Protein 5DJH (pdb70)

Secondary structure (DSSP, 8-state):
---------HHHHHHHHHHHHHHHHHHHHHHH-SSSHHHHHHHHHHHHHHHHHHHHHHH-TTSEEEETTS---SGGGG-SEEEEEEEEE-HHHHTSTT----EEEEEEEETTTEEEEEEEEETTTTTEEEETTT-----SSEEEEEESSS--THHHHHTTTS-EEEEEES-HHHHHHHHHHTS-SEEEE-S--BHHHHHHHHHHHHHTT-EEE-TTSPPP--S-SS-B---EEEE-GGGHHHHHHHHHHTT-

InterPro domains:
  IPR000760 Inositol monophosphatase-like [PF00459] (45-240)
  IPR020583 Inositol monophosphatase, metal-binding site [PS00629] (88-101)
  IPR050725 CysQ/Inositol Monophosphatase [PTHR43028] (48-239)

Nearest PDB structures (foldseek):
  5djh-assembly1_A  TM=1.004E+00  e=3.554E-57  Mycobacterium tuberculosis
  5d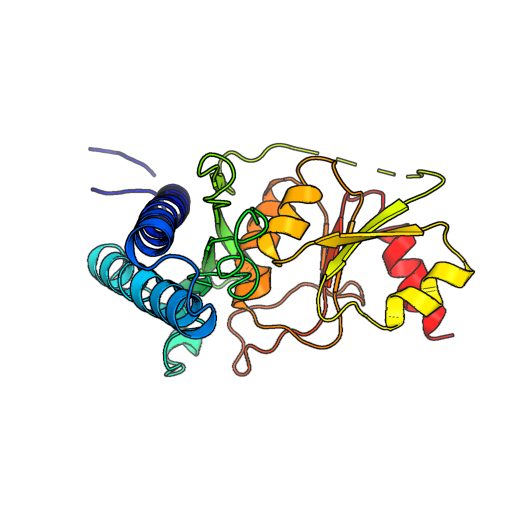jg-assembly1_A  TM=9.984E-01  e=3.992E-54  Mycobacterium tuberculosis
  5dji-assembly1_A  TM=9.949E-01  e=2.428E-54  Mycobacterium tuberculosis
  5djk-assembly1_A  TM=9.899E-01  e=1.011E-52  Mycobacterium tuberculosis
  5djf-assembly1_A  TM=9.802E-01  e=6.135E-52  Mycobacterium tuberculosis

Foldseek 3Di:
DCPDCVDDDPQRVQQVLFLVLLVVLVVLCVVVHQPPLVVSLVCSQVVLVVSNVVVCCVPVVPEAEAEPNDDDPLPNLVDQKYKYWDSKFQSVQSNDPPGQQIWIWTFIFGPVTARQWIWIFRSVVVRDIQILVPQAAPDQAFEEEAELPDGDPLVVLLVVPGHYDYDHTGALSSRLVCQSVVVGFKYWFFDKDFQNRCRRSVSSLVSRVWDKDFLLRHHDDDSDPGRIDGIMMTGGNVCVCVRSVSSVVSVD

Sequence (252 aa):
HHHHHDDLTDAELAADLAADAGKKLLLQVRAEIGFDQPWTLGEAGDRQANSSLLLRRLQAERPGDAVLSEEAHDDLARLKSDRVWIIDPLDGTREFSSTPGRDDDWAVHIALWRRSPEITDAAVALPARGNVVYRTDTVTSVPGTLRIAVSATRPPAVLHRIRQTLAIQPVSIGSSAGAKAMAVIIDGYVDAYLHAGGQWEWDSAAPAGVMLAAGMHASRLDGSPLRYNQLDPYLLPDLLMCRAEVVAPILLGAIADAWR

GO terms:
  GO:0000287 magnesium ion binding (F, IDA)
  GO:0050897 cobalt ion binding (F, IDA)
  GO:0030145 manganese ion binding (F, IDA)
  GO:0008441 3'(2'),5'-bisphosphate nucleotidase activity (F, IDA)
  GO:0042132 fructose 1,6-bisphosphate 1-phosphatase activity (F, IDA)
  GO:0008934 inositol monophosphate 1-phosphatase activity (F, IDA)
  GO:0050427 3'-phosphoadenosine 5'-phosphosulfate metabolic process (P, IDA)
  GO:0005886 plasma membrane (C, HDA)
  GO:0005515 protein binding (F, IPI)
  GO:0005886 plasma membrane (C, TAS)

Solvent-accessible surface area: 11795 Å² total; per-residue (Å²): 221,181,94,81,226,146,88,36,39,22,8,51,2,0,6,63,0,0,28,48,0,0,113,35,0,55,113,5,27,90,154,63,20,70,142,113,74,184,48,0,2,85,5,0,18,136,53,0,14,63,16,0,56,150,23,2,121,75,53,47,88,75,22,19,49,3,4,74,61,38,192,54,126,67,54,3,62,177,24,86,54,0,0,0,0,1,0,2,13,14,40,127,6,0,8,49,88,68,76,68,19,0,0,0,0,0,0,0,9,100,121,95,45,98,22,59,25,0,0,0,0,4,3,29,144,78,18,58,33,36,60,23,75,85,27,108,129,155,42,75,74,5,86,0,0,3,16,34,68,190,78,5,78,20,9,129,109,2,105,156,113,40,60,7,109,55,20,78,24,4,11,6,0,11,6,0,0,9,1,30,80,58,129,4,22,0,2,0,14,20,77,16,23,104,1,18,15,1,0,0,0,2,3,0,0,89,48,2,55,36,40,12,4,59,14,96,36,46,95,20,100,8,10,74,118,90,16,101,12,32,23,2,0,0,0,58,58,95,0,5,89,50,0,37,29,12,1,50,78,32,152,238

Structure (mmCIF, N/CA/C/O backbone):
data_5DJH
#
_entry.id   5DJH
#
_cell.length_a   40.636
_cell.length_b   58.140
_cell.length_c   101.198
_cell.angle_alpha   90.00
_cell.angle_beta   90.00
_cell.angle_gamma   90.00
#
_symmetry.space_group_name_H-M   'P 21 21 21'
#
loop_
_entity.id
_entity.type
_entity.pdbx_description
1 polymer "3'-phosphoadenosine 5'-phosphate phosphatase"
2 non-polymer 'MAGNESIUM ION'
3 non-polymer 'ADENOSINE MONOPHOSPHATE'
4 non-polymer 'PHOSPHATE ION'
5 water water
#
loop_
_atom_site.group_PDB
_atom_site.id
_atom_site.type_symbol
_atom_site.label_atom_id
_atom_site.label_alt_id
_atom_site.label_comp_id
_atom_site.label_asym_id
_atom_site.label_entity_id
_atom_site.label_seq_id
_atom_site.pdbx_PDB_ins_code
_atom_site.Cartn_x
_atom_site.Cartn_y
_atom_site.Cartn_z
_atom_site.occupancy
_atom_site.B_iso_or_equiv
_atom_site.auth_seq_id
_atom_site.auth_comp_id
_atom_site.auth_asym_id
_atom_site.auth_atom_id
_atom_site.pdbx_PDB_model_num
ATOM 1 N N . HIS A 1 6 ? -21.961 29.834 24.441 1.00 81.09 -16 HIS A N 1
ATOM 2 C CA . HIS A 1 6 ? -21.860 28.437 24.034 1.00 56.84 -16 HIS A CA 1
ATOM 3 C C . HIS A 1 6 ? -21.716 28.337 22.517 1.00 63.60 -16 HIS A C 1
ATOM 4 O O . HIS A 1 6 ? -21.973 29.306 21.800 1.00 40.37 -16 HIS A O 1
ATOM 11 N N . HIS A 1 7 ? -21.308 27.162 22.041 1.00 32.57 -15 HIS A N 1
ATOM 12 C CA . HIS A 1 7 ? -21.094 26.915 20.612 1.00 49.25 -15 HIS A CA 1
ATOM 13 C C . HIS A 1 7 ? -20.209 27.955 19.947 1.00 69.37 -15 HIS A C 1
ATOM 14 O O . HIS A 1 7 ? -20.558 28.496 18.895 1.00 37.13 -15 HIS A O 1
ATOM 21 N N . HIS A 1 8 ? -19.067 28.231 20.566 1.00 58.68 -14 HIS A N 1
ATOM 22 C CA . HIS A 1 8 ? -18.145 29.227 20.043 1.00 51.33 -14 HIS A CA 1
ATOM 23 C C . HIS A 1 8 ? -17.615 28.801 18.679 1.00 65.25 -14 HIS A C 1
ATOM 24 O O . HIS A 1 8 ? -17.446 29.631 17.786 1.00 61.23 -14 HIS A O 1
ATOM 31 N N . HIS A 1 9 ? -17.365 27.503 18.526 1.00 49.68 -13 HIS A N 1
ATOM 32 C CA . HIS A 1 9 ? -16.906 26.954 17.253 1.00 58.57 -13 HIS A CA 1
ATOM 33 C C . HIS A 1 9 ? -17.200 25.458 17.121 1.00 48.04 -13 HIS A C 1
ATOM 34 O O . HIS A 1 9 ? -17.702 24.827 18.052 1.00 41.23 -13 HIS A O 1
ATOM 41 N N . HIS A 1 10 ? -16.875 24.905 15.956 1.00 63.26 -12 HIS A N 1
ATOM 42 C CA . HIS A 1 10 ? -17.229 23.531 15.605 1.00 54.20 -12 HIS A CA 1
ATOM 43 C C . HIS A 1 10 ? -16.042 22.580 15.734 1.00 49.99 -12 HIS A C 1
ATOM 44 O O . HIS A 1 10 ? -15.148 22.568 14.887 1.00 55.63 -12 HIS A O 1
ATOM 51 N N . ASP A 1 32 ? -12.941 30.155 28.085 1.00 49.14 11 ASP A N 1
ATOM 52 C CA . ASP A 1 32 ? -12.483 31.008 26.994 1.00 69.09 11 ASP A CA 1
ATOM 53 C C . ASP A 1 32 ? -12.883 30.428 25.638 1.00 79.98 11 ASP A C 1
ATOM 54 O O . ASP A 1 32 ? -13.648 31.040 24.891 1.00 75.63 11 ASP A O 1
ATOM 59 N N . ASP A 1 33 ? -12.347 29.250 25.330 1.00 49.01 12 ASP A N 1
ATOM 60 C CA . ASP A 1 33 ? -12.718 28.490 24.136 1.00 35.46 12 ASP A CA 1
ATOM 61 C C . ASP A 1 33 ? -12.466 29.224 22.814 1.00 36.54 12 ASP A C 1
ATOM 62 O O . ASP A 1 33 ? -13.395 29.698 22.163 1.00 57.61 12 ASP A O 1
ATOM 67 N N . LEU A 1 34 ? -11.198 29.301 22.430 1.00 28.48 13 LEU A N 1
ATOM 68 C CA . LEU A 1 34 ? -10.792 29.844 21.135 1.00 25.52 13 LEU A CA 1
ATOM 69 C C . LEU A 1 34 ? -10.469 28.700 20.176 1.00 18.03 13 LEU A C 1
ATOM 70 O O . LEU A 1 34 ? -10.049 27.624 20.615 1.00 21.01 13 LEU A O 1
ATOM 75 N N . THR A 1 35 ? -10.639 28.926 18.875 1.00 18.31 14 THR A N 1
ATOM 76 C CA . THR A 1 35 ? -10.151 27.953 17.899 1.00 18.10 14 THR A CA 1
ATOM 77 C C . THR A 1 35 ? -8.637 27.969 17.963 1.00 16.35 14 THR A C 1
ATOM 78 O O . THR A 1 35 ? -8.033 28.897 18.515 1.00 14.61 14 THR A O 1
ATOM 82 N N . ASP A 1 36 ? -8.016 26.949 17.392 1.00 13.93 15 ASP A N 1
ATOM 83 C CA . ASP A 1 36 ? -6.555 26.916 17.333 1.00 14.00 15 ASP A CA 1
ATOM 84 C C . ASP A 1 36 ? -5.969 28.138 16.607 1.00 11.18 15 ASP A C 1
ATOM 85 O O . ASP A 1 36 ? -4.962 28.688 17.052 1.00 12.30 15 ASP A O 1
ATOM 90 N N . ALA A 1 37 ? -6.588 28.559 15.504 1.00 12.60 16 ALA A N 1
ATOM 91 C CA . ALA A 1 37 ? -6.128 29.752 14.790 1.00 12.71 16 ALA A CA 1
ATOM 92 C C . ALA A 1 37 ? -6.320 31.028 15.614 1.00 11.59 16 ALA A C 1
ATOM 93 O O . ALA A 1 37 ? -5.438 31.898 15.653 1.00 13.75 16 ALA A O 1
ATOM 95 N N . GLU A 1 38 ? -7.454 31.133 16.304 1.00 12.33 17 GLU A N 1
ATOM 96 C CA . GLU A 1 38 ? -7.697 32.291 17.166 1.00 13.13 17 GLU A CA 1
ATOM 97 C C . GLU A 1 38 ? -6.684 32.341 18.304 1.00 12.55 17 GLU A C 1
ATOM 98 O O . GLU A 1 38 ? -6.198 33.414 18.666 1.00 13.25 17 GLU A O 1
ATOM 104 N N . LEU A 1 39 ? -6.378 31.176 18.874 1.00 11.26 18 LEU A N 1
ATOM 105 C CA . LEU A 1 39 ? -5.390 31.095 19.935 1.00 11.45 18 LEU A CA 1
ATOM 106 C C . LEU A 1 39 ? -4.000 31.476 19.414 1.00 9.71 18 LEU A C 1
ATOM 107 O O . LEU A 1 39 ? -3.288 32.239 20.057 1.00 10.29 18 LEU A O 1
ATOM 112 N N . ALA A 1 40 ? -3.619 30.952 18.250 1.00 10.43 19 ALA A N 1
ATOM 113 C CA . ALA A 1 40 ? -2.326 31.311 17.667 1.00 10.26 19 ALA A CA 1
ATOM 114 C C . ALA A 1 40 ? -2.218 32.833 17.540 1.00 8.58 19 ALA A C 1
ATOM 115 O O . ALA A 1 40 ? -1.213 33.429 17.911 1.00 9.05 19 ALA A O 1
ATOM 117 N N . ALA A 1 41 ? -3.282 33.462 17.051 1.00 10.07 20 ALA A N 1
ATOM 118 C CA . ALA A 1 41 ? -3.274 34.901 16.852 1.00 11.01 20 ALA A CA 1
ATOM 119 C C . ALA A 1 41 ? -3.229 35.668 18.173 1.00 11.09 20 ALA A C 1
ATOM 120 O O . ALA A 1 41 ? -2.540 36.683 18.298 1.00 11.82 20 ALA A O 1
ATOM 122 N N . ASP A 1 42 ? -3.964 35.173 19.160 1.00 11.74 21 ASP A N 1
ATOM 123 C CA . ASP A 1 42 ? -3.990 35.842 20.450 1.00 12.41 21 ASP A CA 1
ATOM 124 C C . ASP A 1 42 ? -2.654 35.733 21.174 1.00 11.75 21 ASP A C 1
ATOM 125 O O . ASP A 1 42 ? -2.193 36.705 21.787 1.00 11.18 21 ASP A O 1
ATOM 130 N N . LEU A 1 43 ? -2.042 34.552 21.099 1.00 10.31 22 LEU A N 1
ATOM 131 C CA . LEU A 1 43 ? -0.718 34.334 21.662 1.00 9.78 22 LEU A CA 1
ATOM 132 C C . LEU A 1 43 ? 0.308 35.250 20.996 1.00 9.74 22 LEU A C 1
ATOM 133 O O . LEU A 1 43 ? 1.145 35.854 21.669 1.00 10.65 22 LEU A O 1
ATOM 138 N N . ALA A 1 44 ? 0.241 35.364 19.668 1.00 9.58 23 ALA A N 1
ATOM 139 C CA . ALA A 1 44 ? 1.227 36.177 18.965 1.00 8.98 23 ALA A CA 1
ATOM 140 C C . ALA A 1 44 ? 1.076 37.639 19.368 1.00 10.00 23 ALA A C 1
ATOM 141 O O . ALA A 1 44 ? 2.066 38.319 19.633 1.00 10.83 23 ALA A O 1
ATOM 143 N N . ALA A 1 45 ? -0.167 38.102 19.451 1.00 9.27 24 ALA A N 1
ATOM 144 C CA . ALA A 1 45 ? -0.426 39.488 19.825 1.00 10.43 24 ALA A CA 1
ATOM 145 C C . ALA A 1 45 ? -0.003 39.783 21.255 1.00 10.34 24 ALA A C 1
ATOM 146 O O . ALA A 1 45 ? 0.582 40.831 21.526 1.00 11.47 24 ALA A O 1
ATOM 148 N N . ASP A 1 46 ? -0.301 38.856 22.161 1.00 10.88 25 ASP A N 1
ATOM 149 C CA . ASP A 1 46 ? -0.013 39.029 23.584 1.00 12.49 25 ASP A CA 1
ATOM 150 C C . ASP A 1 46 ? 1.506 39.058 23.820 1.00 10.20 25 ASP A C 1
ATOM 151 O O . ASP A 1 46 ? 2.028 39.928 24.532 1.00 10.57 25 ASP A O 1
ATOM 156 N N . ALA A 1 47 ? 2.223 38.118 23.210 1.00 9.00 26 ALA A N 1
ATOM 157 C CA . ALA A 1 47 ? 3.677 38.153 23.265 1.00 9.64 26 ALA A CA 1
ATOM 158 C C . ALA A 1 47 ? 4.220 39.435 22.624 1.00 7.83 26 ALA A C 1
ATOM 159 O O . ALA A 1 47 ? 5.175 40.023 23.129 1.00 10.60 26 ALA A O 1
ATOM 161 N N . GLY A 1 48 ? 3.598 39.872 21.534 1.00 9.39 27 GLY A N 1
ATOM 162 C CA . GLY A 1 48 ? 3.974 41.130 20.906 1.00 9.91 27 GLY A CA 1
ATOM 163 C C . GLY A 1 48 ? 3.897 42.316 21.853 1.00 10.47 27 GLY A C 1
ATOM 164 O O . GLY A 1 48 ? 4.836 43.130 21.929 1.00 10.14 27 GLY A O 1
ATOM 165 N N . LYS A 1 49 ? 2.774 42.426 22.559 1.00 9.40 28 LYS A N 1
ATOM 166 C CA A LYS A 1 49 ? 2.583 43.495 23.536 0.45 9.50 28 LYS A CA 1
ATOM 167 C CA B LYS A 1 49 ? 2.609 43.515 23.512 0.55 8.62 28 LYS A CA 1
ATOM 168 C C . LYS A 1 49 ? 3.645 43.433 24.631 1.00 9.47 28 LYS A C 1
ATOM 169 O O . LYS A 1 49 ? 4.245 44.440 24.999 1.00 10.13 28 LYS A O 1
ATOM 180 N N . LEU A 1 50 ? 3.876 42.235 25.165 1.00 9.89 29 LEU A N 1
ATOM 181 C CA . LEU A 1 50 ? 4.883 42.078 26.205 1.00 10.26 29 LEU A CA 1
ATOM 182 C C . LEU A 1 50 ? 6.274 42.506 25.716 1.00 9.80 29 LEU A C 1
ATOM 183 O O . LEU A 1 50 ? 6.984 43.233 26.412 1.00 10.52 29 LEU A O 1
ATOM 188 N N . LEU A 1 51 ? 6.644 42.084 24.509 1.00 9.02 30 LEU A N 1
ATOM 189 C CA . LEU A 1 51 ? 7.924 42.485 23.937 1.00 9.44 30 LEU A CA 1
ATOM 190 C C . LEU A 1 51 ? 8.051 43.999 23.782 1.00 8.57 30 LEU A C 1
ATOM 191 O O . LEU A 1 51 ? 9.112 44.569 24.077 1.00 9.34 30 LEU A O 1
ATOM 196 N N . LEU A 1 52 ? 6.970 44.649 23.348 1.00 9.01 31 LEU A N 1
ATOM 197 C CA . LEU A 1 52 ? 6.953 46.109 23.283 1.00 9.56 31 LEU A CA 1
ATOM 198 C C . LEU A 1 52 ? 7.147 46.728 24.673 1.00 10.46 31 LEU A C 1
ATOM 199 O O . LEU A 1 52 ? 7.822 47.752 24.813 1.00 11.83 31 LEU A O 1
ATOM 204 N N . GLN A 1 53 ? 6.559 46.108 25.696 1.00 10.60 32 GLN A N 1
ATOM 205 C CA . GLN A 1 53 ? 6.730 46.592 27.064 1.00 10.86 32 GLN A CA 1
ATOM 206 C C . GLN A 1 53 ? 8.173 46.430 27.507 1.00 10.34 32 GLN A C 1
ATOM 207 O O . GLN A 1 53 ? 8.755 47.346 28.094 1.00 12.26 32 GLN A O 1
ATOM 213 N N . VAL A 1 54 ? 8.751 45.261 27.224 1.00 10.33 33 VAL A N 1
ATOM 214 C CA . VAL A 1 54 ? 10.149 44.991 27.577 1.00 12.36 33 VAL A CA 1
ATOM 215 C C . VAL A 1 54 ? 11.098 45.999 26.913 1.00 11.46 33 VAL A C 1
ATOM 216 O O . VAL A 1 54 ? 12.013 46.536 27.546 1.00 13.23 33 VAL A O 1
ATOM 220 N N . ARG A 1 55 ? 10.849 46.277 25.638 1.00 12.10 34 ARG A N 1
ATOM 221 C CA . ARG A 1 55 ? 11.654 47.244 24.906 1.00 11.90 34 ARG A CA 1
ATOM 222 C C . ARG A 1 55 ? 11.621 48.625 25.566 1.00 16.39 34 ARG A C 1
ATOM 223 O O . ARG A 1 55 ? 12.650 49.276 25.713 1.00 16.64 34 ARG A O 1
ATOM 231 N N . ALA A 1 56 ? 10.434 49.068 25.973 1.00 12.97 35 ALA A N 1
ATOM 232 C CA . ALA A 1 56 ? 10.285 50.375 26.601 1.00 16.18 35 ALA A CA 1
ATOM 233 C C . ALA A 1 56 ? 10.894 50.440 27.998 1.00 18.00 35 ALA A C 1
ATOM 234 O O . ALA A 1 56 ? 11.488 51.457 28.377 1.00 22.64 35 ALA A O 1
ATOM 236 N N . GLU A 1 57 ? 10.755 49.361 28.763 1.00 14.77 36 GLU A N 1
ATOM 237 C CA . GLU A 1 57 ? 11.259 49.331 30.132 1.00 15.54 36 GLU A CA 1
ATOM 238 C C . GLU A 1 57 ? 12.778 49.197 30.209 1.00 23.00 36 GLU A C 1
ATOM 239 O O . GLU A 1 57 ? 13.441 49.938 30.935 1.00 22.09 36 GLU A O 1
ATOM 245 N N . ILE A 1 58 ? 13.326 48.241 29.470 1.00 18.57 37 ILE A N 1
ATOM 246 C CA . ILE A 1 58 ? 14.755 47.950 29.549 1.00 17.86 37 ILE A CA 1
ATOM 247 C C . ILE A 1 58 ? 15.563 48.906 28.685 1.00 16.96 37 ILE A C 1
ATOM 248 O O . ILE A 1 58 ? 16.647 49.354 29.081 1.00 23.52 37 ILE A O 1
ATOM 253 N N . GLY A 1 59 ? 15.034 49.236 27.514 1.00 18.49 38 GLY A N 1
ATOM 254 C CA . GLY A 1 59 ? 15.684 50.204 26.657 1.00 18.27 38 GLY A CA 1
ATOM 255 C C . GLY A 1 59 ? 16.905 49.617 25.974 1.00 14.70 38 GLY A C 1
ATOM 256 O O . GLY A 1 59 ? 17.177 48.424 26.093 1.00 16.60 38 GLY A O 1
ATOM 257 N N . PHE A 1 60 ? 17.651 50.477 25.290 1.00 15.82 39 PHE A N 1
ATOM 258 C CA . PHE A 1 60 ? 18.650 50.033 24.323 1.00 15.66 39 PHE A CA 1
ATOM 259 C C . PHE A 1 60 ? 20.111 50.169 24.751 1.00 15.28 39 PHE A C 1
ATOM 260 O O . PHE A 1 60 ? 20.999 49.885 23.956 1.00 18.26 39 PHE A O 1
ATOM 268 N N . ASP A 1 61 ? 20.367 50.595 25.988 1.00 18.86 40 ASP A N 1
ATOM 269 C CA . ASP A 1 61 ? 21.749 50.790 26.438 1.00 19.25 40 ASP A CA 1
ATOM 270 C C . ASP A 1 61 ? 22.606 49.532 26.303 1.00 16.98 40 ASP A C 1
ATOM 271 O O . ASP A 1 61 ? 23.744 49.600 25.841 1.00 20.82 40 ASP A O 1
ATOM 276 N N . GLN A 1 62 ? 22.055 48.392 26.712 1.00 15.37 41 GLN A N 1
ATOM 277 C CA . GLN A 1 62 ? 22.745 47.109 26.597 1.00 16.86 41 GLN A CA 1
ATOM 278 C C . GLN A 1 62 ? 21.933 46.212 25.678 1.00 15.19 41 GLN A C 1
ATOM 279 O O . GLN A 1 62 ? 20.979 45.570 26.124 1.00 14.95 41 GLN A O 1
ATOM 285 N N . PRO A 1 63 ? 22.294 46.149 24.390 1.00 13.71 42 PRO A N 1
ATOM 286 C CA . PRO A 1 63 ? 21.482 45.329 23.475 1.00 15.12 42 PRO A CA 1
ATOM 287 C C . PRO A 1 63 ? 21.435 43.859 23.868 1.00 12.03 42 PRO A C 1
ATOM 288 O O . PRO A 1 63 ? 20.404 43.219 23.650 1.00 14.09 42 PRO A O 1
ATOM 292 N N . TRP A 1 64 ? 22.502 43.330 24.465 1.00 14.35 43 TRP A N 1
ATOM 293 C CA . TRP A 1 64 ? 22.487 41.925 24.847 1.00 15.01 43 TRP A CA 1
ATOM 294 C C . TRP A 1 64 ? 21.418 41.677 25.915 1.00 14.05 43 TRP A C 1
ATOM 295 O O . TRP A 1 64 ? 20.613 40.745 25.794 1.00 13.59 43 TRP A O 1
ATOM 306 N N . THR A 1 65 ? 21.410 42.523 26.939 1.00 13.06 44 THR A N 1
ATOM 307 C CA . THR A 1 65 ? 20.445 42.439 28.032 1.00 14.43 44 THR A CA 1
ATOM 308 C C . THR A 1 65 ? 19.005 42.567 27.537 1.00 14.04 44 THR A C 1
ATOM 309 O O . THR A 1 65 ? 18.104 41.837 27.983 1.00 13.01 44 THR A O 1
ATOM 313 N N . LEU A 1 66 ? 18.789 43.492 26.608 1.00 13.41 45 LEU A N 1
ATOM 314 C CA . LEU A 1 66 ? 17.467 43.695 26.031 1.00 12.27 45 LEU A CA 1
ATOM 315 C C . LEU A 1 66 ? 16.990 42.460 25.280 1.00 11.62 45 LEU A C 1
ATOM 316 O O . LEU A 1 66 ? 15.864 41.996 25.484 1.00 10.98 45 LEU A O 1
ATOM 321 N N . GLY A 1 67 ? 17.847 41.910 24.424 1.00 11.68 46 GLY A N 1
ATOM 322 C CA . GLY A 1 67 ? 17.474 40.729 23.657 1.00 12.41 46 GLY A CA 1
ATOM 323 C C . GLY A 1 67 ? 17.180 39.539 24.546 1.00 11.90 46 GLY A C 1
ATOM 324 O O . GLY A 1 67 ? 16.216 38.800 24.309 1.00 11.41 46 GLY A O 1
ATOM 325 N N . GLU A 1 68 ? 18.006 39.343 25.566 1.00 11.57 47 GLU A N 1
ATOM 326 C CA . GLU A 1 68 ? 17.822 38.220 26.480 1.00 14.19 47 GLU A CA 1
ATOM 327 C C . GLU A 1 68 ? 16.493 38.324 27.226 1.00 13.82 47 GLU A C 1
ATOM 328 O O . GLU A 1 68 ? 15.772 37.327 27.379 1.00 12.76 47 GLU A O 1
ATOM 334 N N . ALA A 1 69 ? 16.173 39.529 27.690 1.00 10.58 48 ALA A N 1
ATOM 335 C CA . ALA A 1 69 ? 14.923 39.758 28.396 1.00 13.21 48 ALA A CA 1
ATOM 336 C C . ALA A 1 69 ? 13.712 39.504 27.502 1.00 12.16 48 ALA A C 1
ATOM 337 O O . ALA A 1 69 ? 12.723 38.914 27.932 1.00 12.43 48 ALA A O 1
ATOM 339 N N . GLY A 1 70 ? 13.775 39.973 26.262 1.00 9.62 49 GLY A N 1
ATOM 340 C CA . GLY A 1 70 ? 12.698 39.735 25.317 1.00 10.40 49 GLY A CA 1
ATOM 341 C C . GLY A 1 70 ? 12.505 38.244 25.074 1.00 10.47 49 GLY A C 1
ATOM 342 O O . GLY A 1 70 ? 11.381 37.731 25.174 1.00 11.07 49 GLY A O 1
ATOM 343 N N . ASP A 1 71 ? 13.591 37.543 24.765 1.00 9.33 50 ASP A N 1
ATOM 344 C CA . ASP A 1 71 ? 13.510 36.100 24.544 1.00 10.55 50 ASP A CA 1
ATOM 345 C C . ASP A 1 71 ? 12.896 35.382 25.749 1.00 10.36 50 ASP A C 1
ATOM 346 O O . ASP A 1 71 ? 11.989 34.549 25.599 1.00 10.97 50 ASP A O 1
ATOM 351 N N . ARG A 1 72 ? 13.406 35.676 26.934 1.00 10.83 51 ARG A 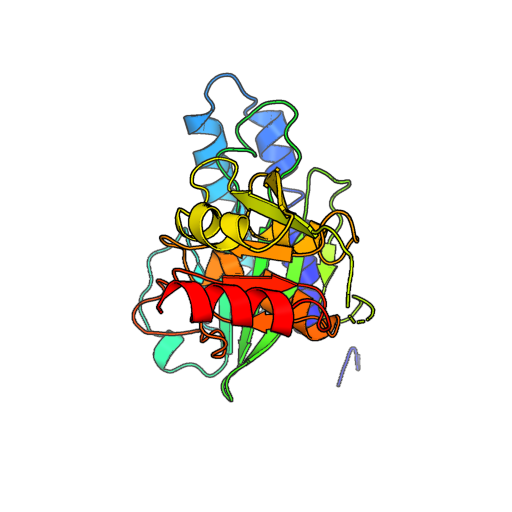N 1
ATOM 352 C CA . ARG A 1 72 ? 13.002 34.958 28.142 1.00 10.69 51 ARG A CA 1
ATOM 353 C C . ARG A 1 72 ? 11.569 35.278 28.548 1.00 11.54 51 ARG A C 1
ATOM 354 O O . ARG A 1 72 ? 10.786 34.377 28.863 1.00 11.75 51 ARG A O 1
ATOM 362 N N . GLN A 1 73 ? 11.215 36.558 28.545 1.00 11.12 52 GLN A N 1
ATOM 363 C CA . GLN A 1 73 ? 9.880 36.937 28.992 1.00 10.72 52 GLN A CA 1
ATOM 364 C C . GLN A 1 73 ? 8.795 36.511 28.015 1.00 9.29 52 GLN A C 1
ATOM 365 O O . GLN A 1 73 ? 7.747 36.028 28.433 1.00 10.87 52 GLN A O 1
ATOM 371 N N . ALA A 1 74 ? 9.039 36.658 26.716 1.00 10.15 53 ALA A N 1
ATOM 372 C CA . ALA A 1 74 ? 8.068 36.197 25.736 1.00 10.32 53 ALA A CA 1
ATOM 373 C C . ALA A 1 74 ? 7.886 34.690 25.830 1.00 10.59 53 ALA A C 1
ATOM 374 O O . ALA A 1 74 ? 6.759 34.189 25.773 1.00 9.82 53 ALA A O 1
ATOM 376 N N . ASN A 1 75 ? 8.988 33.964 25.982 1.00 9.81 54 ASN A N 1
ATOM 377 C CA . ASN A 1 75 ? 8.887 32.520 26.151 1.00 9.17 54 ASN A CA 1
ATOM 378 C C . ASN A 1 75 ? 8.058 32.141 27.377 1.00 10.09 54 ASN A C 1
ATOM 379 O O . ASN A 1 75 ? 7.203 31.259 27.303 1.00 10.48 54 ASN A O 1
ATOM 384 N N . SER A 1 76 ? 8.312 32.798 28.505 1.00 9.95 55 SER A N 1
ATOM 385 C CA A SER A 1 76 ? 7.571 32.509 29.728 0.43 10.11 55 SER A CA 1
ATOM 386 C CA B SER A 1 76 ? 7.579 32.515 29.732 0.57 10.55 55 SER A CA 1
ATOM 387 C C . SER A 1 76 ? 6.076 32.741 29.553 1.00 11.24 55 SER A C 1
ATOM 388 O O . SER A 1 76 ? 5.265 31.928 29.992 1.00 12.80 55 SER A O 1
ATOM 393 N N . LEU A 1 77 ? 5.704 33.841 28.906 1.00 9.98 56 LEU A N 1
ATOM 394 C CA . LEU A 1 77 ? 4.283 34.122 28.686 1.00 10.59 56 LEU A CA 1
ATOM 395 C C . LEU A 1 77 ? 3.662 33.014 27.838 1.00 9.60 56 LEU A C 1
ATOM 396 O O . LEU A 1 77 ? 2.583 32.494 28.148 1.00 11.63 56 LEU A O 1
ATOM 401 N N . LEU A 1 78 ? 4.329 32.680 26.738 1.00 10.25 57 LEU A N 1
ATOM 402 C CA . LEU A 1 78 ? 3.772 31.718 25.802 1.00 9.88 57 LEU A CA 1
ATOM 403 C C . LEU A 1 78 ? 3.641 30.331 26.419 1.00 11.66 57 LEU A C 1
ATOM 404 O O . LEU A 1 78 ? 2.626 29.673 26.227 1.00 10.37 57 LEU A O 1
ATOM 409 N N . LEU A 1 79 ? 4.651 29.891 27.165 1.00 10.14 58 LEU A N 1
ATOM 410 C CA . LEU A 1 79 ? 4.574 28.572 27.793 1.00 11.06 58 LEU A CA 1
ATOM 411 C C . LEU A 1 79 ? 3.486 28.538 28.858 1.00 11.60 58 LEU A C 1
ATOM 412 O O . LEU A 1 79 ? 2.771 27.539 28.982 1.00 13.56 58 LEU A O 1
ATOM 417 N N . ARG A 1 80 ? 3.352 29.615 29.626 1.00 11.31 59 ARG A N 1
ATOM 418 C CA . ARG A 1 80 ? 2.308 29.667 30.640 1.00 13.12 59 ARG A CA 1
ATOM 419 C C . ARG A 1 80 ? 0.925 29.569 29.990 1.00 13.13 59 ARG A C 1
ATOM 420 O O . ARG A 1 80 ? 0.059 28.811 30.447 1.00 14.73 59 ARG A O 1
ATOM 428 N N . ARG A 1 81 ? 0.714 30.322 28.917 1.00 11.25 60 ARG A N 1
ATOM 429 C CA . ARG A 1 81 ? -0.611 30.342 28.300 1.00 11.19 60 ARG A CA 1
ATOM 430 C C . ARG A 1 81 ? -0.924 29.034 27.576 1.00 13.67 60 ARG A C 1
ATOM 431 O O . ARG A 1 81 ? -2.061 28.569 27.604 1.00 13.85 60 ARG A O 1
ATOM 439 N N . LEU A 1 82 ? 0.081 28.439 26.941 1.00 11.98 61 LEU A N 1
ATOM 440 C CA . LEU A 1 82 ? -0.135 27.157 26.269 1.00 11.88 61 LEU A CA 1
ATOM 441 C C . LEU A 1 82 ? -0.440 26.039 27.258 1.00 13.79 61 LEU A C 1
ATOM 442 O O . LEU A 1 82 ? -1.289 25.200 26.993 1.00 13.71 61 LEU A O 1
ATOM 447 N N . GLN A 1 83 ? 0.213 26.043 28.418 1.00 12.99 62 GLN A N 1
ATOM 448 C CA . GLN A 1 83 ? -0.131 25.066 29.447 1.00 13.96 62 GLN A CA 1
ATOM 449 C C . GLN A 1 83 ? -1.554 25.288 29.969 1.00 16.25 62 GLN A C 1
ATOM 450 O O . GLN A 1 83 ? -2.299 24.335 30.190 1.00 18.84 62 GLN A O 1
ATOM 456 N N . ALA A 1 84 ? -1.945 26.544 30.141 1.00 15.52 63 ALA A N 1
ATOM 457 C CA . ALA A 1 84 ? -3.264 26.843 30.685 1.00 19.75 63 ALA A CA 1
ATOM 458 C C . ALA A 1 84 ? -4.387 26.546 29.688 1.00 18.80 63 ALA A C 1
ATOM 459 O O . ALA A 1 84 ? -5.459 26.067 30.068 1.00 19.38 63 ALA A O 1
ATOM 461 N N . GLU A 1 85 ? -4.129 26.823 28.413 1.00 15.68 64 GLU A N 1
ATOM 462 C CA . GLU A 1 85 ? -5.191 26.839 27.413 1.00 15.20 64 GLU A CA 1
ATOM 463 C C . GLU A 1 85 ? -5.157 25.639 26.463 1.00 13.07 64 GLU A C 1
ATOM 464 O O . GLU A 1 85 ? -6.178 25.272 25.873 1.00 14.78 64 GLU A O 1
ATOM 470 N N . ARG A 1 86 ? -3.990 25.016 26.351 1.00 12.28 65 ARG A N 1
ATOM 471 C CA . ARG A 1 86 ? -3.834 23.773 25.595 1.00 12.43 65 ARG A CA 1
ATOM 472 C C . ARG A 1 86 ? -2.966 22.774 26.364 1.00 11.61 65 ARG A C 1
ATOM 473 O O . ARG A 1 86 ? -1.916 22.354 25.882 1.00 13.37 65 ARG A O 1
ATOM 481 N N . PRO A 1 87 ? -3.404 22.387 27.570 1.00 11.49 66 PRO A N 1
ATOM 482 C CA . PRO A 1 87 ? -2.577 21.521 28.424 1.00 12.55 66 PRO A CA 1
ATOM 483 C C . PRO A 1 87 ? -2.188 20.165 27.822 1.00 16.61 66 PRO A C 1
ATOM 484 O O . PRO A 1 87 ? -1.206 19.570 28.261 1.00 16.28 66 PRO A O 1
ATOM 488 N N . GLY A 1 88 ? -2.949 19.680 26.844 1.00 12.52 67 GLY A N 1
ATOM 489 C CA . GLY A 1 88 ? -2.631 18.411 26.209 1.00 13.49 67 GLY A CA 1
ATOM 490 C C . GLY A 1 88 ? -1.624 18.490 25.065 1.00 11.33 67 GLY A C 1
ATOM 491 O O . GLY A 1 88 ? -1.165 17.458 24.577 1.00 14.83 67 GLY A O 1
ATOM 492 N N . ASP A 1 89 ? -1.294 19.699 24.632 1.00 11.45 68 ASP A N 1
ATOM 493 C CA . ASP A 1 89 ? -0.448 19.867 23.449 1.00 11.38 68 ASP A CA 1
ATOM 494 C C . ASP A 1 89 ? 1.028 19.953 23.812 1.00 13.21 68 ASP A C 1
ATOM 495 O O . ASP A 1 89 ? 1.398 20.530 24.838 1.00 14.35 68 ASP A O 1
ATOM 500 N N . ALA A 1 90 ? 1.874 19.377 22.967 1.00 12.20 69 ALA A N 1
ATOM 501 C CA . ALA A 1 90 ? 3.317 19.541 23.121 1.00 11.07 69 ALA A CA 1
ATOM 502 C C . ALA A 1 90 ? 3.765 20.917 22.638 1.00 10.39 69 ALA A C 1
ATOM 503 O O . ALA A 1 90 ? 3.065 21.572 21.850 1.00 10.94 69 ALA A O 1
ATOM 505 N N . VAL A 1 91 ? 4.932 21.358 23.113 1.00 11.36 70 VAL A N 1
ATOM 506 C CA . VAL A 1 91 ? 5.491 22.650 22.726 1.00 10.29 70 VAL A CA 1
ATOM 507 C C . VAL A 1 91 ? 6.970 22.519 22.407 1.00 9.66 70 VAL A C 1
ATOM 508 O O . VAL A 1 91 ? 7.743 21.987 23.202 1.00 13.01 70 VAL A O 1
ATOM 512 N N . LEU A 1 92 ? 7.347 22.991 21.223 1.00 9.90 71 LEU A N 1
ATOM 513 C CA . LEU A 1 92 ? 8.749 23.133 20.850 1.00 8.49 71 LEU A CA 1
ATOM 514 C C . LEU A 1 92 ? 9.040 24.626 20.739 1.00 9.55 71 LEU A C 1
ATOM 515 O O . LEU A 1 92 ? 8.472 25.323 19.890 1.00 9.68 71 LEU A O 1
ATOM 520 N N . SER A 1 93 ? 9.897 25.131 21.626 1.00 8.82 72 SER A N 1
ATOM 521 C CA . SER A 1 93 ? 10.240 26.549 21.639 1.00 8.98 72 SER A CA 1
ATOM 522 C C . SER A 1 93 ? 11.740 26.738 21.492 1.00 9.50 72 SER A C 1
ATOM 523 O O . SER A 1 93 ? 12.517 25.981 22.077 1.00 9.84 72 SER A O 1
ATOM 526 N N . GLU A 1 94 ? 12.159 27.762 20.745 1.00 9.25 73 GLU A N 1
ATOM 527 C CA . GLU A 1 94 ? 13.580 28.116 20.715 1.00 9.04 73 GLU A CA 1
ATOM 528 C C . GLU A 1 94 ? 14.159 28.299 22.121 1.00 9.44 73 GLU A C 1
ATOM 529 O O . GLU A 1 94 ? 15.317 27.978 22.361 1.00 11.85 73 GLU A O 1
ATOM 535 N N . GLU A 1 95 ? 13.347 28.801 23.045 1.00 9.28 74 GLU A N 1
ATOM 536 C CA . GLU A 1 95 ? 13.862 29.262 24.332 1.00 10.38 74 GLU A CA 1
ATOM 537 C C . GLU A 1 95 ? 13.662 28.274 25.485 1.00 13.02 74 GLU A C 1
ATOM 538 O O . GLU A 1 95 ? 13.734 28.649 26.653 1.00 17.84 74 GLU A O 1
ATOM 544 N N . ALA A 1 96 ? 13.416 27.014 25.162 1.00 11.72 75 ALA A N 1
ATOM 545 C CA . ALA A 1 96 ? 13.213 26.006 26.190 1.00 11.96 75 ALA A CA 1
ATOM 546 C C . ALA A 1 96 ? 13.880 24.710 25.782 1.00 13.90 75 ALA A C 1
ATOM 547 O O . ALA A 1 96 ? 14.034 24.431 24.585 1.00 15.70 75 ALA A O 1
ATOM 549 N N . HIS A 1 97 ? 14.279 23.918 26.770 1.00 12.87 76 HIS A N 1
ATOM 550 C CA . HIS A 1 97 ? 14.783 22.581 26.490 1.00 14.28 76 HIS A CA 1
ATOM 551 C C . HIS A 1 97 ? 13.712 21.763 25.765 1.00 14.92 76 HIS A C 1
ATOM 552 O O . HIS A 1 97 ? 12.512 21.986 25.937 1.00 18.26 76 HIS A O 1
ATOM 559 N N . ASP A 1 98 ? 14.167 20.813 24.961 1.00 12.36 77 ASP A N 1
ATOM 560 C CA . ASP A 1 98 ? 13.298 20.019 24.100 1.00 14.75 77 ASP A CA 1
ATOM 561 C C . ASP A 1 98 ? 13.338 18.583 24.610 1.00 12.99 77 ASP A C 1
ATOM 562 O O . ASP A 1 98 ? 14.329 17.887 24.416 1.00 14.66 77 ASP A O 1
ATOM 567 N N . ASP A 1 99 ? 12.269 18.145 25.276 1.00 15.47 78 ASP A N 1
ATOM 568 C CA . ASP A 1 99 ? 12.253 16.815 25.887 1.00 14.87 78 ASP A CA 1
ATOM 569 C C . ASP A 1 99 ? 11.822 15.696 24.948 1.00 14.16 78 ASP A C 1
ATOM 570 O O . ASP A 1 99 ? 11.746 14.547 25.361 1.00 18.23 78 ASP A O 1
ATOM 575 N N . LEU A 1 100 ? 11.518 16.058 23.702 1.00 14.42 79 LEU A N 1
ATOM 576 C CA . LEU A 1 100 ? 11.159 15.113 22.639 1.00 15.28 79 LEU A CA 1
ATOM 577 C C . LEU A 1 100 ? 9.848 14.352 22.820 1.00 13.46 79 LEU A C 1
ATOM 578 O O . LEU A 1 100 ? 9.539 13.467 22.029 1.00 16.52 79 LEU A O 1
ATOM 583 N N . ALA A 1 101 ? 9.061 14.693 23.837 1.00 15.08 80 ALA A N 1
ATOM 584 C CA . ALA A 1 101 ? 7.734 14.079 23.979 1.00 15.39 80 ALA A CA 1
ATOM 585 C C . ALA A 1 101 ? 6.874 14.391 22.755 1.00 14.58 80 ALA A C 1
ATOM 586 O O . ALA A 1 101 ? 5.996 13.606 22.381 1.00 17.40 80 ALA A O 1
ATOM 588 N N . ARG A 1 102 ? 7.155 15.537 22.139 1.00 14.82 81 ARG A N 1
ATOM 589 C CA . ARG A 1 102 ? 6.470 15.973 20.926 1.00 12.95 81 ARG A CA 1
ATOM 590 C C . ARG A 1 102 ? 6.494 14.933 19.817 1.00 17.10 81 ARG A C 1
ATOM 591 O O . ARG A 1 102 ? 5.575 14.886 19.007 1.00 15.85 81 ARG A O 1
ATOM 599 N N . LEU A 1 103 ? 7.527 14.093 19.783 1.00 14.83 82 LEU A N 1
ATOM 600 C CA . LEU A 1 103 ? 7.636 13.096 18.713 1.00 17.47 82 LEU A CA 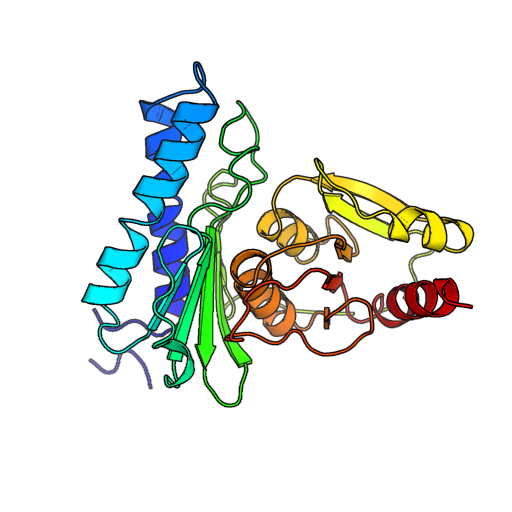1
ATOM 601 C C . LEU A 1 103 ? 6.507 12.069 18.745 1.00 18.91 82 LEU A C 1
ATOM 602 O O . LEU A 1 103 ? 6.215 11.432 17.732 1.00 23.51 82 LEU A O 1
ATOM 607 N N . LYS A 1 104 ? 5.863 11.927 19.899 1.00 18.96 83 LYS A N 1
ATOM 608 C CA . LYS A 1 104 ? 4.753 10.990 20.040 1.00 21.04 83 LYS A CA 1
ATOM 609 C C . LYS A 1 104 ? 3.395 11.687 20.075 1.00 21.26 83 LYS A C 1
ATOM 610 O O . LYS A 1 104 ? 2.360 11.035 20.218 1.00 22.61 83 LYS A O 1
ATOM 616 N N . SER A 1 105 ? 3.393 13.010 19.932 1.00 15.10 84 SER A N 1
ATOM 617 C CA . SER A 1 105 ? 2.158 13.780 20.004 1.00 14.90 84 SER A CA 1
ATOM 618 C C . SER A 1 105 ? 1.576 14.008 18.613 1.00 16.44 84 SER A C 1
ATOM 619 O O . SER A 1 105 ? 2.311 14.046 17.631 1.00 19.19 84 SER A O 1
ATOM 622 N N . ASP A 1 106 ? 0.259 14.168 18.539 1.00 15.55 85 ASP A N 1
ATOM 623 C CA . ASP A 1 106 ? -0.385 14.558 17.285 1.00 16.02 85 ASP A CA 1
ATOM 624 C C . ASP A 1 106 ? -0.551 16.068 17.149 1.00 13.97 85 ASP A C 1
ATOM 625 O O . ASP A 1 106 ? -0.950 16.547 16.094 1.00 14.92 85 ASP A O 1
ATOM 630 N N . ARG A 1 107 ? -0.250 16.808 18.216 1.00 12.26 86 ARG A N 1
ATOM 631 C CA . ARG A 1 107 ? -0.414 18.266 18.237 1.00 11.36 86 ARG A CA 1
ATOM 632 C C . ARG A 1 107 ? 0.783 18.928 18.925 1.00 11.15 86 ARG A C 1
ATOM 633 O O . ARG A 1 107 ? 1.034 18.701 20.111 1.00 11.88 86 ARG A O 1
ATOM 641 N N . VAL A 1 108 ? 1.507 19.757 18.183 1.00 10.86 87 VAL A N 1
ATOM 642 C CA . VAL A 1 108 ? 2.735 20.373 18.683 1.00 10.74 87 VAL A CA 1
ATOM 643 C C . VAL A 1 108 ? 2.778 21.842 18.289 1.00 9.63 87 VAL A C 1
ATOM 644 O O . VAL A 1 108 ? 2.740 22.156 17.103 1.00 10.87 87 VAL A O 1
ATOM 648 N N . TRP A 1 109 ? 2.866 22.735 19.270 1.00 9.75 88 TRP A N 1
ATOM 649 C CA . TRP A 1 109 ? 3.089 24.153 18.991 1.00 9.16 88 TRP A CA 1
ATOM 650 C C . TRP A 1 109 ? 4.566 24.367 18.746 1.00 10.48 88 TRP A C 1
ATOM 651 O O . TRP A 1 109 ? 5.400 23.894 19.520 1.00 12.16 88 TRP A O 1
ATOM 662 N N . ILE A 1 110 ? 4.891 25.055 17.656 1.00 8.16 89 ILE A N 1
ATOM 663 C CA . ILE A 1 110 ? 6.276 25.307 17.296 1.00 8.00 89 ILE A CA 1
ATOM 664 C C . ILE A 1 110 ? 6.441 26.824 17.298 1.00 8.42 89 ILE A C 1
ATOM 665 O O . ILE A 1 110 ? 5.885 27.522 16.434 1.00 9.00 89 ILE A O 1
ATOM 670 N N . ILE A 1 111 ? 7.151 27.333 18.299 1.00 8.40 90 ILE A N 1
ATOM 671 C CA . ILE A 1 111 ? 7.127 28.760 18.580 1.00 8.20 90 ILE A CA 1
ATOM 672 C C . ILE A 1 111 ? 8.507 29.395 18.598 1.00 8.67 90 ILE A C 1
ATOM 673 O O . ILE A 1 111 ? 9.476 28.814 19.098 1.00 8.53 90 ILE A O 1
ATOM 678 N N . ASP A 1 112 ? 8.586 30.591 18.006 1.00 7.76 91 ASP A N 1
ATOM 679 C CA . ASP A 1 112 ? 9.746 31.462 18.162 1.00 8.34 91 ASP A CA 1
ATOM 680 C C . ASP A 1 112 ? 9.244 32.664 18.954 1.00 8.28 91 ASP A C 1
ATOM 681 O O . ASP A 1 112 ? 8.558 33.522 18.411 1.00 7.89 91 ASP A O 1
ATOM 686 N N . PRO A 1 113 ? 9.523 32.705 20.266 1.00 7.90 92 PRO A N 1
ATOM 687 C CA . PRO A 1 113 ? 8.943 33.770 21.100 1.00 8.66 92 PRO A CA 1
ATOM 688 C C . PRO A 1 113 ? 9.354 35.171 20.646 1.00 9.62 92 PRO A C 1
ATOM 689 O O . PRO A 1 113 ? 8.589 36.127 20.807 1.00 9.61 92 PRO A O 1
ATOM 693 N N . LEU A 1 114 ? 10.557 35.270 20.090 1.00 8.99 93 LEU A N 1
ATOM 694 C CA . LEU A 1 114 ? 11.044 36.509 19.484 1.00 7.98 93 LEU A CA 1
ATOM 695 C C . LEU A 1 114 ? 11.979 36.107 18.364 1.00 8.44 93 LEU A C 1
ATOM 696 O O . LEU A 1 114 ? 13.038 35.538 18.610 1.00 9.75 93 LEU A O 1
ATOM 701 N N . ASP A 1 115 ? 11.564 36.366 17.128 1.00 9.21 94 ASP A N 1
ATOM 702 C CA . ASP A 1 115 ? 12.432 36.138 15.979 1.00 7.41 94 ASP A CA 1
ATOM 703 C C . ASP A 1 115 ? 12.994 37.470 15.503 1.00 10.71 94 ASP A C 1
ATOM 704 O O . ASP A 1 115 ? 12.255 38.428 15.360 1.00 10.28 94 ASP A O 1
ATOM 709 N N . GLY A 1 116 ? 14.305 37.536 15.283 1.00 9.89 95 GLY A N 1
ATOM 710 C CA . GLY A 1 116 ? 14.949 38.814 15.022 1.00 9.47 95 GLY A CA 1
ATOM 711 C C . GLY A 1 116 ? 15.312 39.496 16.331 1.00 11.70 95 GLY A C 1
ATOM 712 O O . GLY A 1 116 ? 15.160 40.709 16.475 1.00 11.85 95 GLY A O 1
ATOM 713 N N . THR A 1 117 ? 15.800 38.707 17.284 1.00 11.19 96 THR A N 1
ATOM 714 C CA . THR A 1 117 ? 16.260 39.241 18.564 1.00 12.26 96 THR A CA 1
ATOM 715 C C . THR A 1 117 ? 17.281 40.364 18.363 1.00 13.61 96 THR A C 1
ATOM 716 O O . THR A 1 117 ? 17.256 41.387 19.067 1.00 12.57 96 THR A O 1
ATOM 720 N N . ARG A 1 118 ? 18.165 40.193 17.383 1.00 13.64 97 ARG A N 1
ATOM 721 C CA . ARG A 1 118 ? 19.157 41.218 17.068 1.00 12.75 97 ARG A CA 1
ATOM 722 C C . ARG A 1 118 ? 18.491 42.556 16.745 1.00 14.89 97 ARG A C 1
ATOM 723 O O . ARG A 1 118 ? 18.866 43.607 17.277 1.00 13.50 97 ARG A O 1
ATOM 731 N N . GLU A 1 119 ? 17.501 42.505 15.866 1.00 13.49 98 GLU A N 1
ATOM 732 C CA . GLU A 1 119 ? 16.797 43.710 15.438 1.00 12.87 98 GLU A CA 1
ATOM 733 C C . GLU A 1 119 ? 15.943 44.317 16.552 1.00 11.95 98 GLU A C 1
ATOM 734 O O . GLU A 1 119 ? 15.898 45.542 16.714 1.00 11.99 98 GLU A O 1
ATOM 740 N N . PHE A 1 120 ? 15.266 43.463 17.319 1.00 9.75 99 PHE A N 1
ATOM 741 C CA . PHE A 1 120 ? 14.522 43.903 18.495 1.00 11.58 99 PHE A CA 1
ATOM 742 C C . PHE A 1 120 ? 15.427 44.703 19.433 1.00 11.58 99 PHE A C 1
ATOM 743 O O . PHE A 1 120 ? 14.990 45.688 20.044 1.00 11.48 99 PHE A O 1
ATOM 751 N N . SER A 1 121 ? 16.691 44.297 19.526 1.00 11.55 100 SER A N 1
ATOM 752 C CA A SER A 1 121 ? 17.642 44.900 20.454 0.58 12.37 100 SER A CA 1
ATOM 753 C CA B SER A 1 121 ? 17.605 44.926 20.475 0.42 11.73 100 SER A CA 1
ATOM 754 C C . SER A 1 121 ? 18.263 46.192 19.938 1.00 16.72 100 SER A C 1
ATOM 755 O O . SER A 1 121 ? 19.085 46.798 20.624 1.00 18.06 100 SER A O 1
ATOM 760 N N . THR A 1 122 ? 17.882 46.590 18.725 1.00 14.15 101 THR A N 1
ATOM 761 C CA . THR A 1 122 ? 18.448 47.754 18.044 1.00 15.83 101 THR A CA 1
ATOM 762 C C . THR A 1 122 ? 17.410 48.870 17.956 1.00 16.87 101 THR A C 1
ATOM 763 O O . THR A 1 122 ? 16.292 48.633 17.518 1.00 16.42 101 THR A O 1
ATOM 767 N N . PRO A 1 123 ? 17.775 50.100 18.359 1.00 15.75 102 PRO A N 1
ATOM 768 C CA . PRO A 1 123 ? 16.802 51.199 18.323 1.00 15.26 102 PRO A CA 1
ATOM 769 C C . PRO A 1 123 ? 16.211 51.415 16.933 1.00 17.32 102 PRO A C 1
ATOM 770 O O . PRO A 1 123 ? 16.949 51.406 15.947 1.00 19.80 102 PRO A O 1
ATOM 774 N N . GLY A 1 124 ? 14.894 51.587 16.868 1.00 17.12 103 GLY A N 1
ATOM 775 C CA . GLY A 1 124 ? 14.240 51.993 15.637 1.00 20.98 103 GLY A CA 1
ATOM 776 C C . GLY A 1 124 ? 13.905 50.886 14.655 1.00 26.76 103 GLY A C 1
ATOM 777 O O . GLY A 1 124 ? 13.240 51.134 13.656 1.00 25.79 103 GLY A O 1
ATOM 778 N N . ARG A 1 125 ? 14.355 49.667 14.927 1.00 15.24 104 ARG A N 1
ATOM 779 C CA . ARG A 1 125 ? 14.146 48.564 13.990 1.00 14.36 104 ARG A CA 1
ATOM 780 C C . ARG A 1 125 ? 12.765 47.948 14.173 1.00 13.84 104 ARG A C 1
ATOM 781 O O . ARG A 1 125 ? 12.335 47.709 15.305 1.00 13.76 104 ARG A O 1
ATOM 789 N N . ASP A 1 126 ? 12.067 47.699 13.065 1.00 14.45 105 ASP A N 1
ATOM 790 C CA A ASP A 1 126 ? 10.718 47.121 13.088 0.51 14.69 105 ASP A CA 1
ATOM 791 C CA B ASP A 1 126 ? 10.736 47.096 13.137 0.49 12.22 105 ASP A CA 1
ATOM 792 C C . ASP A 1 126 ? 10.690 45.697 12.519 1.00 13.41 105 ASP A C 1
ATOM 793 O O . ASP A 1 126 ? 9.633 45.065 12.470 1.00 14.04 105 ASP A O 1
ATOM 802 N N . ASP A 1 127 ? 11.843 45.215 12.063 1.00 11.35 106 ASP A N 1
ATOM 803 C CA . ASP A 1 127 ? 11.942 43.891 11.439 1.00 11.53 106 ASP A CA 1
ATOM 804 C C . ASP A 1 127 ? 12.244 42.793 12.461 1.00 10.97 106 ASP A C 1
ATOM 805 O O . ASP A 1 127 ? 13.345 42.244 12.513 1.00 11.53 106 ASP A O 1
ATOM 810 N N . TRP A 1 128 ? 11.244 42.506 13.282 1.00 9.60 107 TRP A N 1
ATOM 811 C CA . TRP A 1 128 ? 11.296 41.417 14.245 1.00 9.33 107 TRP A CA 1
ATOM 812 C C . TRP A 1 128 ? 9.874 40.918 14.466 1.00 9.82 107 TRP A C 1
ATOM 813 O O . TRP A 1 128 ? 8.910 41.613 14.139 1.00 9.81 107 TRP A O 1
ATOM 824 N N . ALA A 1 129 ? 9.735 39.707 14.993 1.00 8.54 108 ALA A N 1
ATOM 825 C CA . ALA A 1 129 ? 8.447 39.021 14.922 1.00 7.44 108 ALA A CA 1
ATOM 826 C C . ALA A 1 129 ? 8.229 38.049 16.064 1.00 8.62 108 ALA A C 1
ATOM 827 O O . ALA A 1 129 ? 9.159 37.720 16.806 1.00 9.59 108 ALA A O 1
ATOM 829 N N . VAL A 1 130 ? 6.982 37.610 16.212 1.00 8.50 109 VAL A N 1
ATOM 830 C CA . VAL A 1 130 ? 6.645 36.470 17.068 1.00 8.07 109 VAL A CA 1
ATOM 831 C C . VAL A 1 130 ? 6.037 35.398 16.171 1.00 8.20 109 VAL A C 1
ATOM 832 O O . VAL A 1 130 ? 5.154 35.695 15.354 1.00 8.86 109 VAL A O 1
ATOM 836 N N . HIS A 1 131 ? 6.513 34.156 16.304 1.00 7.89 110 HIS A N 1
ATOM 837 C CA . HIS A 1 131 ? 6.030 33.059 15.452 1.00 7.66 110 HIS A CA 1
ATOM 838 C C . HIS A 1 131 ? 5.283 32.031 16.285 1.00 8.44 110 HIS A C 1
ATOM 839 O O . HIS A 1 131 ? 5.870 31.435 17.187 1.00 8.02 110 HIS A O 1
ATOM 846 N N . ILE A 1 132 ? 4.010 31.805 15.973 1.00 7.91 111 ILE A N 1
ATOM 847 C CA . ILE A 1 132 ? 3.205 30.810 16.687 1.00 8.17 111 ILE A CA 1
ATOM 848 C C . ILE A 1 132 ? 2.587 29.844 15.677 1.00 9.17 111 ILE A C 1
ATOM 849 O O . ILE A 1 132 ? 1.695 30.226 14.924 1.00 9.05 111 ILE A O 1
ATOM 854 N N . ALA A 1 133 ? 3.065 28.599 15.638 1.00 8.87 112 ALA A N 1
ATOM 855 C CA . ALA A 1 133 ? 2.536 27.605 14.702 1.00 7.51 112 ALA A CA 1
ATOM 856 C C . ALA A 1 133 ? 1.996 26.404 15.444 1.00 8.97 112 ALA A C 1
ATOM 857 O O . ALA A 1 133 ? 2.579 25.987 16.450 1.00 10.28 112 ALA A O 1
ATOM 859 N N . LEU A 1 134 ? 0.894 25.849 14.950 1.00 9.54 113 LEU A N 1
ATOM 860 C CA . LEU A 1 134 ? 0.430 24.533 15.383 1.00 10.68 113 LEU A CA 1
ATOM 861 C C . LEU A 1 134 ? 0.653 23.505 14.286 1.00 10.23 113 LEU A C 1
ATOM 862 O O . LEU A 1 134 ? 0.138 23.639 13.174 1.00 11.48 113 LEU A O 1
ATOM 867 N N . TRP A 1 135 ? 1.448 22.499 14.618 1.00 10.26 114 TRP A N 1
ATOM 868 C CA . TRP A 1 135 ? 1.658 21.316 13.791 1.00 10.15 114 TRP A CA 1
ATOM 869 C C . TRP A 1 135 ? 0.680 20.229 14.219 1.00 13.59 114 TRP A C 1
ATOM 870 O O . TRP A 1 135 ? 0.534 19.955 15.419 1.00 12.11 114 TRP A O 1
ATOM 881 N N . ARG A 1 136 ? 0.006 19.614 13.249 1.00 12.09 115 ARG A N 1
ATOM 882 C CA . ARG A 1 136 ? -0.895 18.503 13.535 1.00 14.71 115 ARG A CA 1
ATOM 883 C C . ARG A 1 136 ? -0.565 17.317 12.661 1.00 17.68 115 ARG A C 1
ATO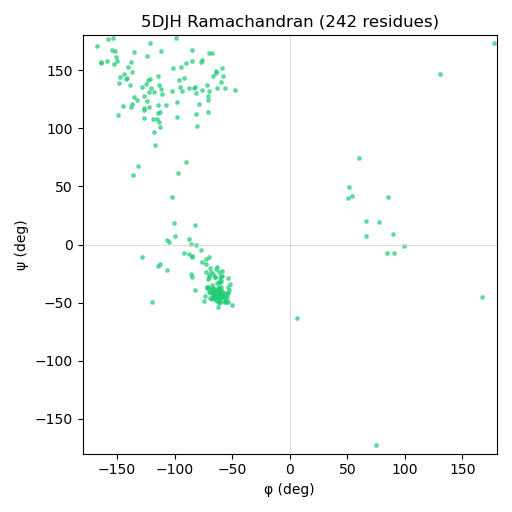M 884 O O . ARG A 1 136 ? -0.362 17.464 11.449 1.00 20.91 115 ARG A O 1
ATOM 892 N N . ARG A 1 137 ? -0.540 16.133 13.269 1.00 19.68 116 ARG A N 1
ATOM 893 C CA . ARG A 1 137 ? -0.111 14.935 12.564 1.00 24.90 116 ARG A CA 1
ATOM 894 C C . ARG A 1 137 ? -1.018 14.587 11.388 1.00 47.86 116 ARG A C 1
ATOM 895 O O . ARG A 1 137 ? -2.245 14.571 11.499 1.00 28.53 116 ARG A O 1
ATOM 903 N N . SER A 1 138 ? -0.359 14.276 10.281 1.00 39.37 117 SER A N 1
ATOM 904 C CA . SER A 1 138 ? -0.931 14.171 8.943 1.00 68.73 117 SER A CA 1
ATOM 905 C C . SER A 1 138 ? 0.212 14.122 7.927 1.00 65.48 117 SER A C 1
ATOM 906 O O . SER A 1 138 ? 0.190 13.287 7.022 1.00 74.19 117 SER A O 1
ATOM 909 N N . PRO A 1 143 ? 1.228 15.005 8.071 1.00 76.10 122 PRO A N 1
ATOM 910 C CA . PRO A 1 143 ? 1.439 16.152 8.972 1.00 30.77 122 PRO A CA 1
ATOM 911 C C . PRO A 1 143 ? 1.489 17.511 8.268 1.00 49.72 122 PRO A C 1
ATOM 912 O O . PRO A 1 143 ? 1.993 17.609 7.150 1.00 55.39 122 PRO A O 1
ATOM 916 N N . GLU A 1 144 ? 0.970 18.546 8.930 1.00 42.13 123 GLU A N 1
ATOM 917 C CA . GLU A 1 144 ? 0.913 19.892 8.361 1.00 21.10 123 GLU A CA 1
ATOM 918 C C . GLU A 1 144 ? 0.935 20.977 9.447 1.00 14.66 123 GLU A C 1
ATOM 919 O O . GLU A 1 144 ? 0.528 20.745 10.592 1.00 16.15 123 GLU A O 1
ATOM 925 N N . ILE A 1 145 ? 1.385 22.170 9.082 1.00 14.72 124 ILE A N 1
ATOM 926 C CA . ILE A 1 145 ? 1.123 23.340 9.914 1.00 13.33 124 ILE A CA 1
ATOM 927 C C . ILE A 1 145 ? -0.301 23.790 9.601 1.00 14.01 124 ILE A C 1
ATOM 928 O O . ILE A 1 145 ? -0.559 24.419 8.570 1.00 18.93 124 ILE A O 1
ATOM 933 N N . THR A 1 146 ? -1.231 23.454 10.484 1.00 14.08 125 THR A N 1
ATOM 934 C CA . THR A 1 146 ? -2.653 23.694 10.236 1.00 14.12 125 THR A CA 1
ATOM 935 C C . THR A 1 146 ? -3.128 25.098 10.607 1.00 16.15 125 THR A C 1
ATOM 936 O O . THR A 1 146 ? -4.075 25.611 10.016 1.00 14.27 125 THR A O 1
ATOM 940 N N . ASP A 1 147 ? -2.470 25.718 11.581 1.00 11.83 126 ASP A N 1
ATOM 941 C CA . ASP A 1 147 ? -2.901 27.009 12.109 1.00 11.56 126 ASP A CA 1
ATOM 942 C C . ASP A 1 147 ? -1.662 27.751 12.539 1.00 12.23 126 ASP A C 1
ATOM 943 O O . ASP A 1 147 ? -0.748 27.160 13.104 1.00 12.60 126 ASP A O 1
ATOM 948 N N . ALA A 1 148 ? -1.614 29.042 12.269 1.00 10.22 127 ALA A N 1
ATOM 949 C CA . ALA A 1 148 ? -0.415 29.795 12.588 1.00 10.99 127 ALA A CA 1
ATOM 950 C C . ALA A 1 148 ? -0.669 31.288 12.585 1.00 8.92 127 ALA A C 1
ATOM 951 O O . ALA A 1 148 ? -1.610 31.777 11.948 1.00 10.23 127 ALA A O 1
ATOM 953 N N . ALA A 1 149 ? 0.188 32.007 13.303 1.00 8.79 128 ALA A N 1
ATOM 954 C CA . ALA A 1 149 ? 0.175 33.462 13.301 1.00 10.20 128 ALA A CA 1
ATOM 955 C C . ALA A 1 149 ? 1.589 34.013 13.390 1.00 8.12 128 ALA A C 1
ATOM 956 O O . ALA A 1 149 ? 2.476 33.419 14.016 1.00 9.11 128 ALA A O 1
ATOM 958 N N . VAL A 1 150 ? 1.791 35.149 12.733 1.00 8.92 129 VAL A N 1
ATOM 959 C CA . VAL A 1 150 ? 3.043 35.890 12.807 1.00 8.13 129 VAL A CA 1
ATOM 960 C C . VAL A 1 150 ? 2.715 37.322 13.202 1.00 8.04 129 VAL A C 1
ATOM 961 O O . VAL A 1 150 ? 2.008 38.013 12.467 1.00 9.02 129 VAL A O 1
ATOM 965 N N . ALA A 1 151 ? 3.207 37.762 14.364 1.00 9.24 130 ALA A N 1
ATOM 966 C CA . ALA A 1 151 ? 3.051 39.162 14.777 1.00 8.04 130 ALA A CA 1
ATOM 967 C C . ALA A 1 151 ? 4.294 39.959 14.411 1.00 8.80 130 ALA A C 1
ATOM 968 O O . ALA A 1 151 ? 5.418 39.462 14.536 1.00 9.60 130 ALA A O 1
ATOM 970 N N . LEU A 1 152 ? 4.086 41.197 13.969 1.00 8.94 131 LEU A N 1
ATOM 971 C CA . LEU A 1 152 ? 5.184 42.143 13.784 1.00 8.45 131 LEU A CA 1
ATOM 972 C C . LEU A 1 152 ? 4.904 43.281 14.752 1.00 9.00 131 LEU A C 1
ATOM 973 O O . LEU A 1 152 ? 4.250 44.260 14.396 1.00 9.86 131 LEU A O 1
ATOM 978 N N . PRO A 1 153 ? 5.350 43.132 16.011 1.00 8.91 132 PRO A N 1
ATOM 979 C CA . PRO A 1 153 ? 4.838 44.030 17.059 1.00 9.48 132 PRO A CA 1
ATOM 980 C C . PRO A 1 153 ? 5.142 45.508 16.842 1.00 11.34 132 PRO A C 1
ATOM 981 O O . PRO A 1 153 ? 4.323 46.369 17.185 1.00 11.34 132 PRO A O 1
ATOM 985 N N . ALA A 1 154 ? 6.279 45.810 16.230 1.00 10.09 133 ALA A N 1
ATOM 986 C CA . ALA A 1 154 ? 6.623 47.208 15.990 1.00 10.50 133 ALA A CA 1
ATOM 987 C C . ALA A 1 154 ? 5.845 47.827 14.837 1.00 13.42 133 ALA A C 1
ATOM 988 O O . ALA A 1 154 ? 5.834 49.053 14.697 1.00 15.86 133 ALA A O 1
ATOM 990 N N . ARG A 1 155 ? 5.201 47.004 14.015 1.00 12.72 134 ARG A N 1
ATOM 991 C CA . ARG A 1 155 ? 4.340 47.514 12.945 1.00 13.00 134 ARG A CA 1
ATOM 992 C C . ARG A 1 155 ? 2.887 47.514 13.403 1.00 11.70 134 ARG A C 1
ATOM 993 O O . ARG A 1 155 ? 2.030 46.825 12.835 1.00 11.84 134 ARG A O 1
ATOM 1001 N N . GLY A 1 156 ? 2.607 48.284 14.453 1.00 11.29 135 GLY A N 1
ATOM 1002 C CA . GLY A 1 156 ? 1.257 48.394 14.975 1.00 13.74 135 GLY A CA 1
ATOM 1003 C C . GLY A 1 156 ? 0.715 47.110 15.574 1.00 13.36 135 GLY A C 1
ATOM 1004 O O . GLY A 1 156 ? -0.496 46.945 15.728 1.00 15.14 135 GLY A O 1
ATOM 1005 N N . ASN A 1 157 ? 1.619 46.199 15.936 1.00 11.43 136 ASN A N 1
ATOM 1006 C CA . ASN A 1 157 ? 1.279 44.851 16.396 1.00 12.28 136 ASN A CA 1
ATOM 1007 C C . ASN A 1 157 ? 0.321 44.136 15.458 1.00 12.26 136 ASN A C 1
ATOM 1008 O O . ASN A 1 157 ? -0.591 43.422 15.890 1.00 13.98 136 ASN A O 1
ATOM 1013 N N . VAL A 1 158 ? 0.556 44.322 14.167 1.00 9.91 137 VAL A N 1
ATOM 1014 C CA . VAL A 1 158 ? -0.182 43.565 13.160 1.00 11.94 137 VAL A CA 1
ATOM 1015 C C . VAL A 1 158 ? 0.062 42.062 13.349 1.00 10.81 137 VAL A C 1
ATOM 1016 O O . VAL A 1 158 ? 1.178 41.626 13.666 1.00 11.13 137 VAL A O 1
ATOM 1020 N N . VAL A 1 159 ? -0.991 41.271 13.177 1.00 10.05 138 VAL A N 1
ATOM 1021 C CA . VAL A 1 159 ? -0.880 39.824 13.294 1.00 10.60 138 VAL A CA 1
ATOM 1022 C C . VAL A 1 159 ? -1.432 39.190 12.034 1.00 11.03 138 VAL A C 1
ATOM 1023 O O . VAL A 1 159 ? -2.619 39.321 11.727 1.00 14.27 138 VAL A O 1
ATOM 1027 N N . TYR A 1 160 ? -0.561 38.509 11.296 1.00 9.91 139 TYR A N 1
ATOM 1028 C CA . TYR A 1 160 ? -0.975 37.770 10.119 1.00 9.59 139 TYR A CA 1
ATOM 1029 C C . TYR A 1 160 ? -1.381 36.400 10.623 1.00 9.91 139 TYR A C 1
ATOM 1030 O O . TYR A 1 160 ? -0.679 35.809 11.452 1.00 11.91 139 TYR A O 1
ATOM 1039 N N . ARG A 1 161 ? -2.515 35.899 10.148 1.00 11.50 140 ARG A N 1
ATOM 1040 C CA . ARG A 1 161 ? -3.060 34.649 10.679 1.00 10.71 140 ARG A CA 1
ATOM 1041 C C . ARG A 1 161 ? -3.676 33.780 9.594 1.00 12.37 140 ARG A C 1
ATOM 1042 O O . ARG A 1 161 ? -4.284 34.277 8.647 1.00 13.39 140 ARG A O 1
ATOM 1050 N N . THR A 1 162 ? -3.509 32.467 9.726 1.00 11.27 141 THR A N 1
ATOM 1051 C CA . THR A 1 162 ? -3.950 31.536 8.694 1.00 10.93 141 THR A CA 1
ATOM 1052 C C . THR A 1 162 ? -5.448 31.605 8.391 1.00 13.59 141 THR A C 1
ATOM 1053 O O . THR A 1 162 ? -5.866 31.285 7.280 1.00 17.13 141 THR A O 1
ATOM 1057 N N . ASP A 1 163 ? -6.247 32.023 9.369 1.00 13.63 142 ASP A N 1
ATOM 1058 C CA . ASP A 1 163 ? -7.691 32.068 9.172 1.00 14.27 142 ASP A CA 1
ATOM 1059 C C . ASP A 1 163 ? -8.218 33.368 8.562 1.00 17.50 142 ASP A C 1
ATOM 1060 O O . ASP A 1 163 ? -9.397 33.438 8.214 1.00 18.27 142 ASP A O 1
ATOM 1065 N N . THR A 1 164 ? -7.365 34.386 8.422 1.00 14.23 143 THR A N 1
ATOM 1066 C CA . THR A 1 164 ? -7.802 35.646 7.800 1.00 14.95 143 THR A CA 1
ATOM 1067 C C . THR A 1 164 ? -6.924 36.175 6.654 1.00 16.97 143 THR A C 1
ATOM 1068 O O . THR A 1 164 ? -7.321 37.121 5.968 1.00 17.15 143 THR A O 1
ATOM 1072 N N . VAL A 1 165 ? -5.742 35.597 6.443 1.00 14.80 144 VAL A N 1
ATOM 1073 C CA . VAL A 1 165 ? -4.845 36.070 5.387 1.00 17.39 144 VAL A CA 1
ATOM 1074 C C . VAL A 1 165 ? -5.484 35.804 4.016 1.00 21.89 144 VAL A C 1
ATOM 1075 O O . VAL A 1 165 ? -6.194 34.815 3.845 1.00 22.59 144 VAL A O 1
ATOM 1079 N N . THR A 1 166 ? -5.275 36.691 3.048 1.00 35.22 145 THR A N 1
ATOM 1080 C CA . THR A 1 166 ? -5.929 36.495 1.749 1.00 29.27 145 THR A CA 1
ATOM 1081 C C . THR A 1 166 ? -4.993 36.169 0.591 1.00 57.76 145 THR A C 1
ATOM 1082 O O . THR A 1 166 ? -3.774 36.320 0.693 1.00 48.35 145 THR A O 1
ATOM 1086 N N . SER A 1 167 ? -5.596 35.719 -0.508 1.00 57.80 146 SER A N 1
ATOM 1087 C CA . SER A 1 167 ? -4.873 35.387 -1.729 1.00 72.77 146 SER A CA 1
ATOM 1088 C C . SER A 1 167 ? -4.648 36.628 -2.587 1.00 62.40 146 SER A C 1
ATOM 1089 O O . SER A 1 167 ? -3.625 37.304 -2.465 1.00 80.39 146 SER A O 1
ATOM 1092 N N . VAL A 1 174 ? 5.692 36.446 -15.140 1.00 91.32 153 VAL A N 1
ATOM 1093 C CA . VAL A 1 174 ? 7.129 36.657 -15.013 1.00 82.04 153 VAL A CA 1
ATOM 1094 C C . VAL A 1 174 ? 7.482 38.139 -14.919 1.00 75.45 153 VAL A C 1
ATOM 1095 O O . VAL A 1 174 ? 7.287 38.896 -15.870 1.00 72.43 153 VAL A O 1
ATOM 1099 N N . PRO A 1 175 ? 7.979 38.567 -13.751 1.00 79.02 154 PRO A N 1
ATOM 1100 C CA . PRO A 1 175 ? 8.567 39.905 -13.681 1.00 68.65 154 PRO A CA 1
ATOM 1101 C C . PRO A 1 175 ? 10.002 39.839 -14.184 1.00 56.78 154 PRO A C 1
ATOM 1102 O O . PRO A 1 175 ? 10.735 38.916 -13.824 1.00 60.83 154 PRO A O 1
ATOM 1106 N N . GLY A 1 176 ? 10.389 40.798 -15.020 1.00 47.80 155 GLY A N 1
ATOM 1107 C CA . GLY A 1 176 ? 11.715 40.810 -15.610 1.00 38.29 155 GLY A CA 1
ATOM 1108 C C . GLY A 1 176 ? 12.813 40.948 -14.575 1.00 30.73 155 GLY A C 1
ATOM 1109 O O . GLY A 1 176 ? 13.973 40.626 -14.835 1.00 34.57 155 GLY A O 1
ATOM 1110 N N . THR A 1 177 ? 12.443 41.427 -13.395 1.00 23.03 156 THR A N 1
ATOM 1111 C CA . THR A 1 177 ? 13.403 41.602 -12.317 1.00 16.69 156 THR A CA 1
ATOM 1112 C C . THR A 1 177 ? 12.758 41.249 -10.969 1.00 17.98 156 THR A C 1
ATOM 1113 O O . THR A 1 177 ? 11.577 41.514 -10.744 1.00 25.00 156 THR A O 1
ATOM 1117 N N . LEU A 1 178 ? 13.523 40.621 -10.087 1.00 14.66 157 LEU A N 1
ATOM 1118 C CA . LEU A 1 178 ? 12.979 40.120 -8.830 1.00 13.83 157 LEU A CA 1
ATOM 1119 C C . LEU A 1 178 ? 13.553 40.855 -7.636 1.00 14.06 157 LEU A C 1
ATOM 1120 O O . LEU A 1 178 ? 14.748 41.134 -7.583 1.00 17.86 157 LEU A O 1
ATOM 1125 N N . ARG A 1 179 ? 12.698 41.187 -6.681 1.00 12.58 158 ARG A N 1
ATOM 1126 C CA . ARG A 1 179 ? 13.174 41.624 -5.378 1.00 13.02 158 ARG A CA 1
ATOM 1127 C C . ARG A 1 179 ? 13.119 40.427 -4.444 1.00 11.21 158 ARG A C 1
ATOM 1128 O O . ARG A 1 179 ? 12.061 39.812 -4.273 1.00 11.68 158 ARG A O 1
ATOM 1136 N N . ILE A 1 180 ? 14.257 40.071 -3.857 1.00 11.00 159 ILE A N 1
ATOM 1137 C CA . ILE A 1 180 ? 14.316 38.904 -2.977 1.00 10.69 159 ILE A CA 1
ATOM 1138 C C . ILE A 1 180 ? 14.815 39.296 -1.597 1.00 12.88 159 ILE A C 1
ATOM 1139 O O . ILE A 1 180 ? 15.932 39.803 -1.448 1.00 11.67 159 ILE A O 1
ATOM 1144 N N . ALA A 1 181 ? 13.966 39.086 -0.592 1.00 10.56 160 ALA A N 1
ATOM 1145 C CA . ALA A 1 181 ? 14.344 39.339 0.790 1.00 10.42 160 ALA A CA 1
ATOM 1146 C C . ALA A 1 181 ? 15.355 38.312 1.247 1.00 9.73 160 ALA A C 1
ATOM 1147 O O . ALA A 1 181 ? 15.173 37.113 1.043 1.00 11.74 160 ALA A O 1
ATOM 1149 N N . VAL A 1 182 ? 16.422 38.799 1.869 1.00 10.99 161 VAL A N 1
ATOM 1150 C CA . VAL A 1 182 ? 17.442 37.934 2.457 1.00 11.67 161 VAL A CA 1
ATOM 1151 C C . VAL A 1 182 ? 17.868 38.467 3.818 1.00 12.46 161 VAL A C 1
ATOM 1152 O O . VAL A 1 182 ? 17.700 39.650 4.107 1.00 11.79 161 VAL A O 1
ATOM 1156 N N . SER A 1 183 ? 18.403 37.575 4.644 1.00 11.48 162 SER A N 1
ATOM 1157 C CA . SER A 1 183 ? 18.945 37.946 5.944 1.00 12.44 162 SER A CA 1
ATOM 1158 C C . SER A 1 183 ? 19.870 39.161 5.876 1.00 16.25 162 SER A C 1
ATOM 1159 O O . SER A 1 183 ? 20.755 39.244 5.012 1.00 16.99 162 SER A O 1
ATOM 1162 N N . ALA A 1 184 ? 19.660 40.098 6.796 1.00 15.37 163 ALA A N 1
ATOM 1163 C CA . ALA A 1 184 ? 20.526 41.263 6.932 1.00 16.16 163 ALA A CA 1
ATOM 1164 C C . ALA A 1 184 ? 21.825 40.897 7.644 1.00 21.05 163 ALA A C 1
ATOM 1165 O O . ALA A 1 184 ? 22.721 41.728 7.774 1.00 26.38 163 ALA A O 1
ATOM 1167 N N . THR A 1 185 ? 21.933 39.651 8.097 1.00 16.36 164 THR A N 1
ATOM 1168 C CA . THR A 1 185 ? 23.074 39.234 8.905 1.00 16.49 164 THR A CA 1
ATOM 1169 C C . THR A 1 185 ? 23.858 38.115 8.240 1.00 17.32 164 THR A C 1
ATOM 1170 O O . THR A 1 185 ? 25.086 38.189 8.120 1.00 21.71 164 THR A O 1
ATOM 1174 N N . ARG A 1 186 ? 23.141 37.080 7.812 1.00 17.91 165 ARG A N 1
ATOM 1175 C CA . ARG A 1 186 ? 23.753 35.914 7.185 1.00 18.85 165 ARG A CA 1
ATOM 1176 C C . ARG A 1 186 ? 23.041 35.533 5.887 1.00 16.54 165 ARG A C 1
ATOM 1177 O O . ARG A 1 186 ? 22.416 34.478 5.811 1.00 19.23 165 ARG A O 1
ATOM 1185 N N . PRO A 1 187 ? 23.144 36.393 4.857 1.00 18.49 166 PRO A N 1
ATOM 1186 C CA . PRO A 1 187 ? 22.515 36.092 3.567 1.00 20.71 166 PRO A CA 1
ATOM 1187 C C . PRO A 1 187 ? 23.142 34.855 2.924 1.00 24.14 166 PRO A C 1
ATOM 1188 O O . PRO A 1 187 ? 24.329 34.592 3.140 1.00 25.89 166 PRO A O 1
ATOM 1192 N N . PRO A 1 188 ? 22.352 34.099 2.146 1.00 21.41 167 PRO A N 1
ATOM 1193 C CA . PRO A 1 188 ? 22.792 32.815 1.586 1.00 23.38 167 PRO A CA 1
ATOM 1194 C C . PRO A 1 188 ? 23.736 32.964 0.391 1.00 21.38 167 PRO A C 1
ATOM 1195 O O . PRO A 1 188 ? 23.478 33.742 -0.528 1.00 20.53 167 PRO A O 1
ATOM 1199 N N . ALA A 1 189 ? 24.824 32.206 0.410 1.00 19.66 168 ALA A N 1
ATOM 1200 C CA . ALA A 1 189 ? 25.837 32.302 -0.634 1.00 22.99 168 ALA A CA 1
ATOM 1201 C C . ALA A 1 189 ? 25.288 31.870 -1.990 1.00 21.21 168 ALA A C 1
ATOM 1202 O O . ALA A 1 189 ? 25.746 32.336 -3.030 1.00 25.18 168 ALA A O 1
ATOM 1204 N N . VAL A 1 190 ? 24.293 30.989 -1.968 1.00 20.53 169 VAL A N 1
ATOM 1205 C CA . VAL A 1 190 ? 23.706 30.458 -3.195 1.00 23.21 169 VAL A CA 1
ATOM 1206 C C . VAL A 1 190 ? 23.073 31.567 -4.036 1.00 24.92 169 VAL A C 1
ATOM 1207 O O . VAL A 1 190 ? 22.939 31.435 -5.254 1.00 27.10 169 VAL A O 1
ATOM 1211 N N . LEU A 1 191 ? 22.706 32.671 -3.391 1.00 20.78 170 LEU A N 1
ATOM 1212 C CA . LEU A 1 191 ? 22.124 33.785 -4.122 1.00 21.19 170 LEU A CA 1
ATOM 1213 C C . LEU A 1 191 ? 23.082 34.317 -5.184 1.00 23.52 170 LEU A C 1
ATOM 1214 O O . LEU A 1 191 ? 22.657 34.682 -6.279 1.00 20.71 170 LEU A O 1
ATOM 1219 N N . HIS A 1 192 ? 24.377 34.330 -4.884 1.00 23.14 171 HIS A N 1
ATOM 1220 C CA . HIS A 1 192 ? 25.350 34.855 -5.836 1.00 20.29 171 HIS A CA 1
ATOM 1221 C C . HIS A 1 192 ? 25.363 34.071 -7.149 1.00 23.45 171 HIS A C 1
ATOM 1222 O O . HIS A 1 192 ? 25.485 34.648 -8.226 1.00 22.99 171 HIS A O 1
ATOM 1229 N N . ARG A 1 193 ? 25.232 32.753 -7.052 1.00 25.50 172 ARG A N 1
ATOM 1230 C CA . ARG A 1 193 ? 25.225 31.903 -8.231 1.00 25.05 172 ARG A CA 1
ATOM 1231 C C . ARG A 1 193 ? 23.985 32.149 -9.091 1.00 17.04 172 ARG A C 1
ATOM 1232 O O . ARG A 1 193 ? 24.087 32.250 -10.317 1.00 21.55 172 ARG A O 1
ATOM 1240 N N . ILE A 1 194 ? 22.819 32.272 -8.457 1.00 16.90 173 ILE A N 1
ATOM 1241 C CA . ILE A 1 194 ? 21.597 32.438 -9.239 1.00 18.82 173 ILE A CA 1
ATOM 1242 C C . ILE A 1 194 ? 21.508 33.830 -9.868 1.00 20.69 173 ILE A C 1
ATOM 1243 O O . ILE A 1 194 ? 20.852 34.019 -10.892 1.00 16.41 173 ILE A O 1
ATOM 1248 N N . ARG A 1 195 ? 22.203 34.795 -9.277 1.00 15.15 174 ARG A N 1
ATOM 1249 C CA . ARG A 1 195 ? 22.239 36.141 -9.847 1.00 14.30 174 ARG A CA 1
ATOM 1250 C C . ARG A 1 195 ? 23.018 36.256 -11.152 1.00 16.57 174 ARG A C 1
ATOM 1251 O O . ARG A 1 195 ? 22.944 37.281 -11.807 1.00 16.19 174 ARG A O 1
ATOM 1259 N N . GLN A 1 196 ? 23.756 35.220 -11.539 1.00 16.47 175 GLN A N 1
ATOM 1260 C CA . GLN A 1 196 ? 24.440 35.249 -12.825 1.00 17.69 175 GLN A CA 1
ATOM 1261 C C . GLN A 1 196 ? 23.425 35.146 -13.957 1.00 24.65 175 GLN A C 1
ATOM 1262 O O . GLN A 1 196 ? 23.657 35.664 -15.051 1.00 25.92 175 GLN A O 1
ATOM 1268 N N . THR A 1 197 ? 22.293 34.497 -13.690 1.00 17.48 176 THR A N 1
ATOM 1269 C CA . THR A 1 197 ? 21.300 34.271 -14.741 1.00 27.31 176 THR A CA 1
ATOM 1270 C C . THR A 1 197 ? 19.962 34.994 -14.544 1.00 19.30 176 THR A C 1
ATOM 1271 O O . THR A 1 197 ? 19.200 35.149 -15.493 1.00 25.96 176 THR A O 1
ATOM 1275 N N . LEU A 1 198 ? 19.670 35.429 -13.325 1.00 14.43 177 LEU A N 1
ATOM 1276 C CA . LEU A 1 198 ? 18.425 36.139 -13.054 1.00 15.27 177 LEU A CA 1
ATOM 1277 C C . LEU A 1 198 ? 18.707 37.527 -12.508 1.00 12.37 177 LEU A C 1
ATOM 1278 O O . LEU A 1 198 ? 19.553 37.698 -11.627 1.00 14.06 177 LEU A O 1
ATOM 1283 N N . ALA A 1 199 ? 17.990 38.513 -13.033 1.00 12.22 178 ALA A N 1
ATOM 1284 C CA . ALA A 1 199 ? 18.052 39.869 -12.499 1.00 11.92 178 ALA A CA 1
ATOM 1285 C C . ALA A 1 199 ? 17.366 39.908 -11.146 1.00 12.04 178 ALA A C 1
ATOM 1286 O O . ALA A 1 199 ? 16.151 39.708 -11.049 1.00 14.15 178 ALA A O 1
ATOM 1288 N N . ILE A 1 200 ? 18.148 40.160 -10.103 1.00 12.05 179 ILE A N 1
ATOM 1289 C CA . ILE A 1 200 ? 17.671 40.113 -8.727 1.00 12.67 179 ILE A CA 1
ATOM 1290 C C . ILE A 1 200 ? 18.266 41.288 -7.955 1.00 11.34 179 ILE A C 1
ATOM 1291 O O . ILE A 1 200 ? 19.450 41.608 -8.110 1.00 12.35 179 ILE A O 1
ATOM 1296 N N . GLN A 1 201 ? 17.436 41.942 -7.144 1.00 10.69 180 GLN A N 1
ATOM 1297 C CA . GLN A 1 201 ? 17.929 42.897 -6.162 1.00 10.67 180 GLN A CA 1
ATOM 1298 C C . GLN A 1 201 ? 17.638 42.339 -4.774 1.00 11.35 180 GLN A C 1
ATOM 1299 O O . GLN A 1 201 ? 16.466 42.182 -4.384 1.00 11.14 180 GLN A O 1
ATOM 1305 N N . PRO A 1 202 ? 18.696 41.988 -4.028 1.00 10.89 181 PRO A N 1
ATOM 1306 C CA . PRO A 1 202 ? 18.479 41.491 -2.671 1.00 11.22 181 PRO A CA 1
ATOM 1307 C C . PRO A 1 202 ? 18.040 42.612 -1.748 1.00 11.12 181 PRO A C 1
ATOM 1308 O O . PRO A 1 202 ? 18.569 43.721 -1.800 1.00 13.38 181 PRO A O 1
ATOM 1312 N N . VAL A 1 203 ? 17.059 42.313 -0.908 1.00 11.19 182 VAL A N 1
ATOM 1313 C CA . VAL A 1 203 ? 16.513 43.285 0.016 1.00 12.24 182 VAL A CA 1
ATOM 1314 C C . VAL A 1 203 ? 16.833 42.779 1.417 1.00 11.59 182 VAL A C 1
ATOM 1315 O O . VAL A 1 203 ? 16.286 41.780 1.859 1.00 11.97 182 VAL A O 1
ATOM 1319 N N . SER A 1 204 ? 17.771 43.447 2.082 1.00 14.93 183 SER A N 1
ATOM 1320 C CA . SER A 1 204 ? 18.254 43.012 3.394 1.00 15.37 183 SER A CA 1
ATOM 1321 C C . SER A 1 204 ? 17.286 43.400 4.501 1.00 14.96 183 SER A C 1
ATOM 1322 O O . SER A 1 204 ? 16.980 44.578 4.684 1.00 18.80 183 SER A O 1
ATOM 1325 N N . ILE A 1 205 ? 16.797 42.406 5.235 1.00 11.56 184 ILE A N 1
ATOM 1326 C CA . ILE A 1 205 ? 15.768 42.623 6.246 1.00 14.18 184 ILE A CA 1
ATOM 1327 C C . ILE A 1 205 ? 16.068 41.601 7.335 1.00 14.31 184 ILE A C 1
ATOM 1328 O O . ILE A 1 205 ? 16.515 40.495 7.037 1.00 13.64 184 ILE A O 1
ATOM 1333 N N . GLY A 1 206 ? 15.853 41.965 8.594 1.00 11.92 185 GLY A N 1
ATOM 1334 C CA . GL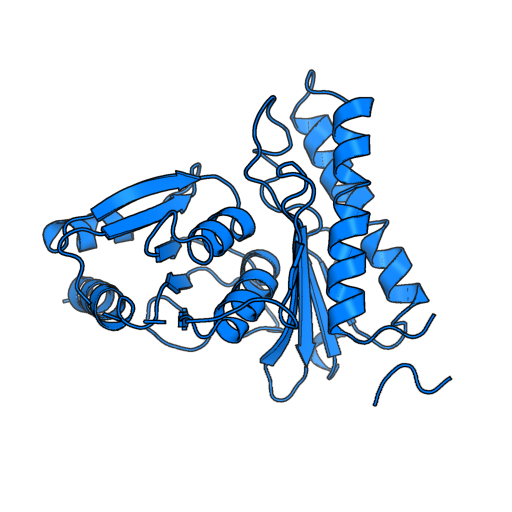Y A 1 206 ? 15.973 40.994 9.668 1.00 12.36 185 GLY A CA 1
ATOM 1335 C C . GLY A 1 206 ? 14.695 40.207 9.876 1.00 11.96 185 GLY A C 1
ATOM 1336 O O . GLY A 1 206 ? 13.620 40.662 9.461 1.00 13.27 185 GLY A O 1
ATOM 1337 N N . SER A 1 207 ? 14.854 39.026 10.485 1.00 11.08 186 SER A N 1
ATOM 1338 C CA A SER A 1 207 ? 13.727 38.160 10.891 0.64 9.61 186 SER A CA 1
ATOM 1339 C CA B SER A 1 207 ? 13.791 38.114 10.897 0.36 11.44 186 SER A CA 1
ATOM 1340 C C . SER A 1 207 ? 13.106 37.354 9.755 1.00 8.91 186 SER A C 1
ATOM 1341 O O . SER A 1 207 ? 12.817 37.896 8.675 1.00 11.05 186 SER A O 1
ATOM 1346 N N . ALA A 1 208 ? 12.900 36.063 9.991 1.00 9.66 187 ALA A N 1
ATOM 1347 C CA . ALA A 1 208 ? 12.246 35.219 9.008 1.00 8.90 187 ALA A CA 1
ATOM 1348 C C . ALA A 1 208 ? 10.785 35.629 8.852 1.00 9.60 187 ALA A C 1
ATOM 1349 O O . ALA A 1 208 ? 10.252 35.668 7.747 1.00 10.95 187 ALA A O 1
ATOM 1351 N N . GLY A 1 209 ? 10.117 35.918 9.968 1.00 9.73 188 GLY A N 1
ATOM 1352 C CA . GLY A 1 209 ? 8.725 36.331 9.913 1.00 11.00 188 GLY A CA 1
ATOM 1353 C C . GLY A 1 209 ? 8.538 37.626 9.143 1.00 8.65 188 GLY A C 1
ATOM 1354 O O . GLY A 1 209 ? 7.626 37.733 8.328 1.00 10.76 188 GLY A O 1
ATOM 1355 N N . ALA A 1 210 ? 9.392 38.613 9.393 1.00 10.78 189 ALA A N 1
ATOM 1356 C CA . ALA A 1 210 ? 9.287 39.879 8.668 1.00 9.98 189 ALA A CA 1
ATOM 1357 C C . ALA A 1 210 ? 9.510 39.699 7.173 1.00 11.01 189 ALA A C 1
ATOM 1358 O O . ALA A 1 210 ? 8.810 40.305 6.359 1.00 10.86 189 ALA A O 1
ATOM 1360 N N . LYS A 1 211 ? 10.484 38.871 6.799 1.00 10.11 190 LYS A N 1
ATOM 1361 C CA . LYS A 1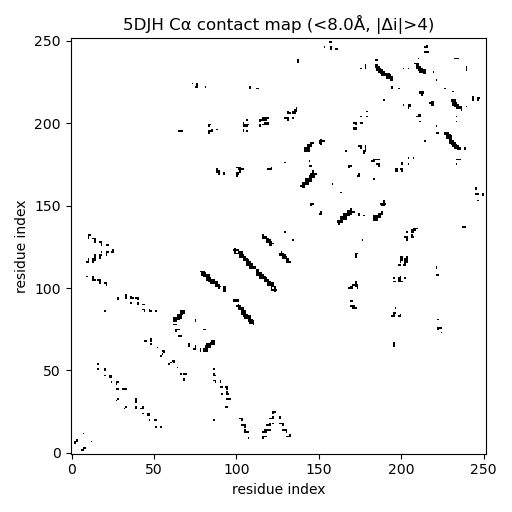 211 ? 10.722 38.639 5.382 1.00 10.48 190 LYS A CA 1
ATOM 1362 C C . LYS A 1 211 ? 9.586 37.884 4.693 1.00 10.65 190 LYS A C 1
ATOM 1363 O O . LYS A 1 211 ? 9.216 38.215 3.566 1.00 10.38 190 LYS A O 1
ATOM 1369 N N . ALA A 1 212 ? 9.037 36.872 5.356 1.00 9.87 191 ALA A N 1
ATOM 1370 C CA . ALA A 1 212 ? 7.904 36.152 4.784 1.00 10.58 191 ALA A CA 1
ATOM 1371 C C . ALA A 1 212 ? 6.706 37.071 4.634 1.00 10.53 191 ALA A C 1
ATOM 1372 O O . ALA A 1 212 ? 6.014 37.036 3.619 1.00 10.39 191 ALA A O 1
ATOM 1374 N N . MET A 1 213 ? 6.452 37.919 5.631 1.00 10.22 192 MET A N 1
ATOM 1375 C CA . MET A 1 213 ? 5.298 38.812 5.533 1.00 9.10 192 MET A CA 1
ATOM 1376 C C . MET A 1 213 ? 5.507 39.896 4.482 1.00 10.13 192 MET A C 1
ATOM 1377 O O . MET A 1 213 ? 4.544 40.384 3.910 1.00 10.85 192 MET A O 1
ATOM 1382 N N . ALA A 1 214 ? 6.763 40.241 4.213 1.00 10.56 193 ALA A N 1
ATOM 1383 C CA . ALA A 1 214 ? 7.078 41.159 3.120 1.00 11.12 193 ALA A CA 1
ATOM 1384 C C . ALA A 1 214 ? 6.660 40.555 1.774 1.00 11.21 193 ALA A C 1
ATOM 1385 O O . ALA A 1 214 ? 6.253 41.280 0.866 1.00 11.19 193 ALA A O 1
ATOM 1387 N N . VAL A 1 215 ? 6.743 39.231 1.652 1.00 10.08 194 VAL A N 1
ATOM 1388 C CA . VAL A 1 215 ? 6.259 38.556 0.444 1.00 12.01 194 VAL A CA 1
ATOM 1389 C C . VAL A 1 215 ? 4.741 38.674 0.342 1.00 11.76 194 VAL A C 1
ATOM 1390 O O . VAL A 1 215 ? 4.210 39.024 -0.720 1.00 14.70 194 VAL A O 1
ATOM 1394 N N . ILE A 1 216 ? 4.044 38.402 1.444 1.00 11.60 195 ILE A N 1
ATOM 1395 C CA A ILE A 1 216 ? 2.588 38.533 1.492 0.53 13.28 195 ILE A CA 1
ATOM 1396 C CA B ILE A 1 216 ? 2.594 38.530 1.459 0.47 12.56 195 ILE A CA 1
ATOM 1397 C C . ILE A 1 216 ? 2.163 39.955 1.124 1.00 14.14 195 ILE A C 1
ATOM 1398 O O . ILE A 1 216 ? 1.220 40.162 0.358 1.00 15.77 195 ILE A O 1
ATOM 1407 N N . ASP A 1 217 ? 2.882 40.935 1.666 1.00 11.79 196 ASP A N 1
ATOM 1408 C CA . ASP A 1 217 ? 2.572 42.344 1.443 1.00 11.81 196 ASP A CA 1
ATOM 1409 C C . ASP A 1 217 ? 2.833 42.796 0.007 1.00 16.49 196 ASP A C 1
ATOM 1410 O O . ASP A 1 217 ? 2.285 43.797 -0.433 1.00 16.02 196 ASP A O 1
ATOM 1415 N N . GLY A 1 218 ? 3.714 42.092 -0.697 1.00 14.00 197 GLY A N 1
ATOM 1416 C CA . GLY A 1 218 ? 4.128 42.511 -2.028 1.00 14.50 197 GLY A CA 1
ATOM 1417 C C . GLY A 1 218 ? 5.336 43.431 -2.033 1.00 15.15 197 GLY A C 1
ATOM 1418 O O . GLY A 1 218 ? 5.685 44.001 -3.073 1.00 17.53 197 GLY A O 1
ATOM 1419 N N . TYR A 1 219 ? 5.983 43.593 -0.884 1.00 13.13 198 TYR A N 1
ATOM 1420 C CA . TYR A 1 219 ? 7.182 44.427 -0.796 1.00 13.47 198 TYR A CA 1
ATOM 1421 C C . TYR A 1 219 ? 8.374 43.769 -1.496 1.00 14.77 198 TYR A C 1
ATOM 1422 O O . TYR A 1 219 ? 9.275 44.453 -2.002 1.00 15.58 198 TYR A O 1
ATOM 1431 N N . VAL A 1 220 ? 8.386 42.441 -1.504 1.00 12.18 199 VAL A N 1
ATOM 1432 C CA . VAL A 1 220 ? 9.356 41.670 -2.278 1.00 11.93 199 VAL A CA 1
ATOM 1433 C C . VAL A 1 220 ? 8.628 40.545 -2.998 1.00 12.00 199 VAL A C 1
ATOM 1434 O O . VAL A 1 220 ? 7.482 40.232 -2.670 1.00 14.13 199 VAL A O 1
ATOM 1438 N N . ASP A 1 221 ? 9.292 39.933 -3.975 1.00 10.36 200 ASP A N 1
ATOM 1439 C CA . ASP A 1 221 ? 8.728 38.803 -4.724 1.00 11.70 200 ASP A CA 1
ATOM 1440 C C . ASP A 1 221 ? 8.959 37.460 -4.047 1.00 13.59 200 ASP A C 1
ATOM 1441 O O . ASP A 1 221 ? 8.202 36.506 -4.261 1.00 13.33 200 ASP A O 1
ATOM 1446 N N . ALA A 1 222 ? 10.011 37.382 -3.237 1.00 11.45 201 ALA A N 1
ATOM 1447 C CA . ALA A 1 222 ? 10.430 36.113 -2.658 1.00 11.32 201 ALA A CA 1
ATOM 1448 C C . ALA A 1 222 ? 11.272 36.362 -1.435 1.00 11.17 201 ALA A C 1
ATOM 1449 O O . ALA A 1 222 ? 11.841 37.441 -1.262 1.00 11.05 201 ALA A O 1
ATOM 1451 N N . TYR A 1 223 ? 11.324 35.336 -0.588 1.00 11.07 202 TYR A N 1
ATOM 1452 C CA . TYR A 1 223 ? 12.240 35.250 0.534 1.00 9.45 202 TYR A CA 1
ATOM 1453 C C . TYR A 1 223 ? 13.009 33.951 0.333 1.00 12.00 202 TYR A C 1
ATOM 1454 O O . TYR A 1 223 ? 12.408 32.882 0.222 1.00 11.36 202 TYR A O 1
ATOM 1463 N N . LEU A 1 224 ? 14.335 34.054 0.278 1.00 10.13 203 LEU A N 1
ATOM 1464 C CA . LEU A 1 224 ? 15.196 32.907 0.092 1.00 11.97 203 LEU A CA 1
ATOM 1465 C C . LEU A 1 224 ? 16.181 32.814 1.259 1.00 12.63 203 LEU A C 1
ATOM 1466 O O . LEU A 1 224 ? 16.825 33.804 1.618 1.00 13.43 203 LEU A O 1
ATOM 1471 N N . HIS A 1 225 ? 16.305 31.629 1.850 1.00 11.48 204 HIS A N 1
ATOM 1472 C CA . HIS A 1 225 ? 17.314 31.426 2.878 1.00 11.54 204 HIS A CA 1
ATOM 1473 C C . HIS A 1 225 ? 18.036 30.102 2.717 1.00 13.72 204 HIS A C 1
ATOM 1474 O O . HIS A 1 225 ? 17.466 29.119 2.243 1.00 13.98 204 HIS A O 1
ATOM 1481 N N . ALA A 1 226 ? 19.302 30.088 3.111 1.00 12.56 205 ALA A N 1
ATOM 1482 C CA . ALA A 1 226 ? 20.072 28.859 3.199 1.00 13.54 205 ALA A CA 1
ATOM 1483 C C . ALA A 1 226 ? 21.170 29.069 4.231 1.00 14.66 205 ALA A C 1
ATOM 1484 O O . ALA A 1 226 ? 21.427 30.207 4.640 1.00 16.54 205 ALA A O 1
ATOM 1486 N N . GLY A 1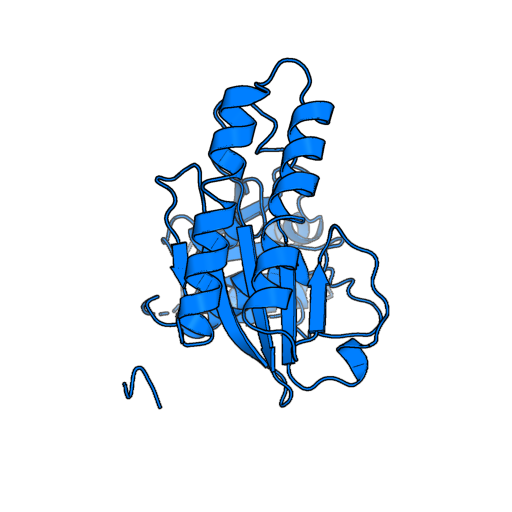 227 ? 21.817 27.984 4.645 1.00 16.19 206 GLY A N 1
ATOM 1487 C CA . GLY A 1 227 ? 22.949 28.086 5.545 1.00 17.05 206 GLY A CA 1
ATOM 1488 C C . GLY A 1 227 ? 22.615 27.809 6.995 1.00 15.87 206 GLY A C 1
ATOM 1489 O O . GLY A 1 227 ? 23.496 27.860 7.847 1.00 16.02 206 GLY A O 1
ATOM 1490 N N . GLY A 1 228 ? 21.346 27.529 7.271 1.00 16.04 207 GLY A N 1
ATOM 1491 C CA . GLY A 1 228 ? 20.934 27.162 8.616 1.00 13.48 207 GLY A CA 1
ATOM 1492 C C . GLY A 1 228 ? 19.734 27.937 9.118 1.00 13.65 207 GLY A C 1
ATOM 1493 O O . GLY A 1 228 ? 19.538 29.102 8.771 1.00 13.82 207 GLY A O 1
ATOM 1494 N N . GLN A 1 229 ? 18.925 27.259 9.925 1.00 12.64 208 GLN A N 1
ATOM 1495 C CA . GLN A 1 229 ? 17.728 27.826 10.542 1.00 12.30 208 GLN A CA 1
ATOM 1496 C C . GLN A 1 229 ? 17.076 26.709 11.328 1.00 13.08 208 GLN A C 1
ATOM 1497 O O . GLN A 1 229 ? 17.513 25.558 11.251 1.00 14.76 208 GLN A O 1
ATOM 1503 N N . TRP A 1 230 ? 16.035 27.048 12.078 1.00 11.66 209 TRP A N 1
ATOM 1504 C CA . TRP A 1 230 ? 15.350 26.079 12.927 1.00 11.39 209 TRP A CA 1
ATOM 1505 C C . TRP A 1 230 ? 13.877 26.048 12.582 1.00 10.39 209 TRP A C 1
ATOM 1506 O O . TRP A 1 230 ? 13.353 26.981 11.961 1.00 11.10 209 TRP A O 1
ATOM 1517 N N . GLU A 1 231 ? 13.202 24.980 13.003 1.00 10.35 210 GLU A N 1
ATOM 1518 C CA . GLU A 1 231 ? 11.792 24.799 12.676 1.00 10.08 210 GLU A CA 1
ATOM 1519 C C . GLU A 1 231 ? 10.936 25.998 13.063 1.00 9.45 210 GLU A C 1
ATOM 1520 O O . GLU A 1 231 ? 10.052 26.399 12.301 1.00 11.26 210 GLU A O 1
ATOM 1526 N N . TRP A 1 232 ? 11.198 26.569 14.238 1.00 10.80 211 TRP A N 1
ATOM 1527 C CA . TRP A 1 232 ? 10.385 27.689 14.709 1.00 9.77 211 TRP A CA 1
ATOM 1528 C C . TRP A 1 232 ? 10.597 28.971 13.901 1.00 8.94 211 TRP A C 1
ATOM 1529 O O . TRP A 1 232 ? 9.757 29.865 13.922 1.00 10.37 211 TRP A O 1
ATOM 1540 N N . ASP A 1 233 ? 11.717 29.063 13.192 1.00 9.70 212 ASP A N 1
ATOM 1541 C CA . ASP A 1 233 ? 11.941 30.188 12.284 1.00 9.44 212 ASP A CA 1
ATOM 1542 C C . ASP A 1 233 ? 11.012 30.188 11.089 1.00 9.90 212 ASP A C 1
ATOM 1543 O O . ASP A 1 233 ? 10.596 31.251 10.627 1.00 11.93 212 ASP A O 1
ATOM 1548 N N . SER A 1 234 ? 10.663 29.002 10.593 1.00 10.11 213 SER A N 1
ATOM 1549 C CA . SER A 1 234 ? 9.870 28.935 9.375 1.00 8.90 213 SER A CA 1
ATOM 1550 C C . SER A 1 234 ? 8.457 28.394 9.522 1.00 9.31 213 SER A C 1
ATOM 1551 O O . SER A 1 234 ? 7.646 28.604 8.634 1.00 11.19 213 SER A O 1
ATOM 1554 N N . ALA A 1 235 ? 8.145 27.710 10.629 1.00 9.82 214 ALA A N 1
ATOM 1555 C CA . ALA A 1 235 ? 6.859 27.001 10.716 1.00 10.12 214 ALA A CA 1
ATOM 1556 C C . ALA A 1 235 ? 5.662 27.941 10.623 1.00 9.83 214 ALA A C 1
ATOM 1557 O O . ALA A 1 235 ? 4.782 27.754 9.779 1.00 11.13 214 ALA A O 1
ATOM 1559 N N . ALA A 1 236 ? 5.626 28.971 11.465 1.00 9.61 215 ALA A N 1
ATOM 1560 C CA . ALA A 1 236 ? 4.506 29.902 11.382 1.00 8.89 215 ALA A CA 1
ATOM 1561 C C . ALA A 1 236 ? 4.484 30.710 10.077 1.00 8.89 215 ALA A C 1
ATOM 1562 O O . ALA A 1 236 ? 3.423 30.831 9.469 1.00 9.83 215 ALA A O 1
ATOM 1564 N N . PRO A 1 237 ? 5.646 31.244 9.631 1.00 9.05 216 PRO A N 1
ATOM 1565 C CA . PRO A 1 237 ? 5.657 31.902 8.316 1.00 9.89 216 PRO A CA 1
ATOM 1566 C C . PRO A 1 237 ? 5.172 30.980 7.190 1.00 10.70 216 PRO A C 1
ATOM 1567 O O . PRO A 1 237 ? 4.377 31.432 6.357 1.00 12.07 216 PRO A O 1
ATOM 1571 N N . ALA A 1 238 ? 5.591 29.715 7.188 1.00 9.94 217 ALA A N 1
ATOM 1572 C CA . ALA A 1 238 ? 5.122 28.763 6.180 1.00 11.59 217 ALA A CA 1
ATOM 1573 C C . ALA A 1 238 ? 3.619 28.528 6.234 1.00 10.23 217 ALA A C 1
ATOM 1574 O O . ALA A 1 238 ? 2.966 28.495 5.194 1.00 12.53 217 ALA A O 1
ATOM 1576 N N . GLY A 1 239 ? 3.080 28.346 7.435 1.00 10.83 218 GLY A N 1
ATOM 1577 C CA . GLY A 1 239 ? 1.645 28.143 7.566 1.00 11.41 218 GLY A CA 1
ATOM 1578 C C . GLY A 1 239 ? 0.865 29.311 6.978 1.00 11.64 218 GLY A C 1
ATOM 1579 O O . GLY A 1 239 ? -0.110 29.126 6.244 1.00 13.03 218 GLY A O 1
ATOM 1580 N N . VAL A 1 240 ? 1.293 30.527 7.299 1.00 10.81 219 VAL A N 1
ATOM 1581 C CA . VAL A 1 240 ? 0.653 31.716 6.759 1.00 10.75 219 VAL A CA 1
ATOM 1582 C C . VAL A 1 240 ? 0.815 31.798 5.236 1.00 11.16 219 VAL A C 1
ATOM 1583 O O . VAL A 1 240 ? -0.154 32.067 4.514 1.00 13.86 219 VAL A O 1
ATOM 1587 N N . MET A 1 241 ? 2.028 31.545 4.747 1.00 12.24 220 MET A N 1
ATOM 1588 C CA . MET A 1 241 ? 2.322 31.563 3.314 1.00 11.22 220 MET A CA 1
ATOM 1589 C C . MET A 1 241 ? 1.400 30.612 2.550 1.00 12.56 220 MET A C 1
ATOM 1590 O O . MET A 1 241 ? 0.803 30.984 1.534 1.00 13.08 220 MET A O 1
ATOM 1595 N N . LEU A 1 242 ? 1.267 29.390 3.052 1.00 12.99 221 LEU A N 1
ATOM 1596 C CA . LEU A 1 242 ? 0.474 28.383 2.355 1.00 13.64 221 LEU A CA 1
ATOM 1597 C C . LEU A 1 242 ? -1.015 28.698 2.424 1.00 17.71 221 LEU A C 1
ATOM 1598 O O . LEU A 1 242 ? -1.744 28.471 1.457 1.00 20.37 221 LEU A O 1
ATOM 1603 N N . ALA A 1 243 ? -1.460 29.240 3.553 1.00 16.03 222 ALA A N 1
ATOM 1604 C CA . ALA A 1 243 ? -2.854 29.663 3.707 1.00 18.40 222 ALA A CA 1
ATOM 1605 C C . ALA A 1 243 ? -3.208 30.815 2.773 1.00 17.74 222 ALA A C 1
ATOM 1606 O O . ALA A 1 243 ? -4.367 30.963 2.376 1.00 21.46 222 ALA A O 1
ATOM 1608 N N . ALA A 1 244 ? -2.214 31.627 2.422 1.00 16.75 223 ALA A N 1
ATOM 1609 C CA . ALA A 1 244 ? -2.409 32.725 1.482 1.00 18.53 223 ALA A CA 1
ATOM 1610 C C . ALA A 1 244 ? -2.359 32.248 0.031 1.00 18.93 223 ALA A C 1
ATOM 1611 O O . ALA A 1 244 ? -2.494 33.052 -0.882 1.00 25.63 223 ALA A O 1
ATOM 1613 N N . GLY A 1 245 ? -2.148 30.950 -0.173 1.00 19.43 224 GLY A N 1
ATOM 1614 C CA . GLY A 1 245 ? -2.077 30.406 -1.523 1.00 17.60 224 GLY A CA 1
ATOM 1615 C C . GLY A 1 245 ? -0.746 30.676 -2.199 1.00 18.70 224 GLY A C 1
ATOM 1616 O O . GLY A 1 245 ? -0.625 30.627 -3.424 1.00 20.93 224 GLY A O 1
ATOM 1617 N N . MET A 1 246 ? 0.263 30.983 -1.398 1.00 15.53 225 MET A N 1
ATOM 1618 C CA . MET A 1 246 ? 1.588 31.234 -1.929 1.00 14.94 225 MET A CA 1
ATOM 1619 C C . MET A 1 246 ? 2.453 29.987 -1.777 1.00 16.25 225 MET A C 1
ATOM 1620 O O . MET A 1 246 ? 1.997 28.966 -1.255 1.00 17.61 225 MET A O 1
ATOM 1625 N N . HIS A 1 247 ? 3.687 30.066 -2.263 1.00 15.56 226 HIS A N 1
ATOM 1626 C CA . HIS A 1 247 ? 4.591 28.922 -2.269 1.00 15.32 226 HIS A CA 1
ATOM 1627 C C . HIS A 1 247 ? 5.518 28.921 -1.057 1.00 14.48 226 HIS A C 1
ATOM 1628 O O . HIS A 1 247 ? 6.092 29.946 -0.715 1.00 14.04 226 HIS A O 1
ATOM 1635 N N . ALA A 1 248 ? 5.682 27.760 -0.429 1.00 13.06 227 ALA A N 1
ATOM 1636 C CA . ALA A 1 248 ? 6.672 27.602 0.634 1.00 11.59 227 ALA A CA 1
ATOM 1637 C C . ALA A 1 248 ? 7.249 26.199 0.566 1.00 15.24 227 ALA A C 1
ATOM 1638 O O . ALA A 1 248 ? 6.514 25.213 0.696 1.00 17.77 227 ALA A O 1
ATOM 1640 N N . SER A 1 249 ? 8.559 26.107 0.353 1.00 12.91 228 SER A N 1
ATOM 1641 C CA . SER A 1 249 ? 9.221 24.809 0.261 1.00 14.34 228 SER A CA 1
ATOM 1642 C C . SER A 1 249 ? 10.680 24.915 0.669 1.00 16.83 228 SER A C 1
ATOM 1643 O O . SER A 1 249 ? 11.170 25.998 0.973 1.00 15.00 228 SER A O 1
ATOM 1646 N N . ARG A 1 250 ? 11.373 23.785 0.669 1.00 15.15 229 ARG A N 1
ATOM 1647 C CA . ARG A 1 250 ? 12.829 23.783 0.718 1.00 16.90 229 ARG A CA 1
ATOM 1648 C C . ARG A 1 250 ? 13.358 24.307 -0.618 1.00 17.17 229 ARG A C 1
ATOM 1649 O O . ARG A 1 250 ? 12.619 24.371 -1.609 1.00 18.07 229 ARG A O 1
ATOM 1657 N N . LEU A 1 251 ? 14.639 24.669 -0.649 1.00 17.35 230 LEU A N 1
ATOM 1658 C CA . LEU A 1 251 ? 15.271 25.143 -1.883 1.00 21.53 230 LEU A CA 1
ATOM 1659 C C . LEU A 1 251 ? 15.239 24.135 -3.026 1.00 24.72 230 LEU A C 1
ATOM 1660 O O . LEU A 1 251 ? 15.276 24.526 -4.194 1.00 25.91 230 LEU A O 1
ATOM 1665 N N . ASP A 1 252 ? 15.190 22.847 -2.694 1.00 23.20 231 ASP A N 1
ATOM 1666 C CA . ASP A 1 252 ? 15.147 21.799 -3.712 1.00 21.27 231 ASP A CA 1
ATOM 1667 C C . ASP A 1 252 ? 13.719 21.482 -4.140 1.00 26.38 231 ASP A C 1
ATOM 1668 O O . ASP A 1 252 ? 13.481 20.550 -4.912 1.00 27.24 231 ASP A O 1
ATOM 1673 N N . GLY A 1 253 ? 12.769 22.248 -3.618 1.00 20.35 232 GLY A N 1
ATOM 1674 C CA . GLY A 1 253 ? 11.375 22.093 -3.992 1.00 19.19 232 GLY A CA 1
ATOM 1675 C C . GLY A 1 253 ? 10.564 21.125 -3.147 1.00 18.52 232 GLY A C 1
ATOM 1676 O O . GLY A 1 253 ? 9.345 21.040 -3.301 1.00 22.87 232 GLY A O 1
ATOM 1677 N N . SER A 1 254 ? 11.226 20.399 -2.251 1.00 19.26 233 SER A N 1
ATOM 1678 C CA . SER A 1 254 ? 10.530 19.438 -1.395 1.00 21.76 233 SER A CA 1
ATOM 1679 C C . SER A 1 254 ? 9.791 20.154 -0.262 1.00 20.67 233 SER A C 1
ATOM 1680 O O . SER A 1 254 ? 10.126 21.286 0.088 1.00 17.01 233 SER A O 1
ATOM 1683 N N . PRO A 1 255 ? 8.759 19.512 0.306 1.00 21.47 234 PRO A N 1
ATOM 1684 C CA . PRO A 1 255 ? 7.994 20.181 1.367 1.00 21.28 234 PRO A CA 1
ATOM 1685 C C . PRO A 1 255 ? 8.818 20.455 2.620 1.00 17.30 234 PRO A C 1
ATOM 1686 O O . PRO A 1 255 ? 9.732 19.690 2.947 1.00 16.46 234 PRO A O 1
ATOM 1690 N N . LEU A 1 256 ? 8.494 21.552 3.298 1.00 13.89 235 LEU A N 1
ATOM 1691 C CA . LEU A 1 256 ? 9.043 21.831 4.621 1.00 13.55 235 LEU A CA 1
ATOM 1692 C C . LEU A 1 256 ? 8.428 20.864 5.626 1.00 16.28 235 LEU A C 1
ATOM 1693 O O . LEU A 1 256 ? 7.206 20.775 5.736 1.00 23.06 235 LEU A O 1
ATOM 1698 N N . ARG A 1 257 ? 9.280 20.133 6.337 1.00 15.22 236 ARG A N 1
ATOM 1699 C CA . ARG A 1 257 ? 8.833 19.102 7.267 1.00 15.80 236 ARG A CA 1
ATOM 1700 C C . ARG A 1 257 ? 9.130 19.501 8.708 1.00 17.58 236 ARG A C 1
ATOM 1701 O O . ARG A 1 257 ? 10.232 19.968 9.024 1.00 18.79 236 ARG A O 1
ATOM 1709 N N . TYR A 1 258 ? 8.138 19.325 9.574 1.00 14.84 237 TYR A N 1
ATOM 1710 C CA . TYR A 1 258 ? 8.232 19.794 10.949 1.00 12.65 237 TYR A CA 1
ATOM 1711 C C . TYR A 1 258 ? 8.064 18.668 11.967 1.00 14.13 237 TYR A C 1
ATOM 1712 O O . TYR A 1 258 ? 7.770 17.526 11.602 1.00 15.40 237 TYR A O 1
ATOM 1721 N N . ASN A 1 259 ? 8.268 19.005 13.236 1.00 12.48 238 ASN A N 1
ATOM 1722 C CA . ASN A 1 259 ? 8.307 18.034 14.330 1.00 12.63 238 ASN A CA 1
ATOM 1723 C C . ASN A 1 259 ? 9.300 16.894 14.101 1.00 14.67 238 ASN A C 1
ATOM 1724 O O . ASN A 1 259 ? 9.005 15.728 14.383 1.00 16.39 238 ASN A O 1
ATOM 1729 N N . GLN A 1 260 ? 10.478 17.236 13.590 1.00 14.81 239 GLN A N 1
ATOM 1730 C CA . GLN A 1 260 ? 11.516 16.235 13.356 1.00 15.50 239 GLN A CA 1
ATOM 1731 C C . GLN A 1 260 ? 12.381 16.123 14.602 1.00 16.11 239 GLN A C 1
ATOM 1732 O O . GLN A 1 260 ? 12.439 17.057 15.396 1.00 16.80 239 GLN A O 1
ATOM 1738 N N . LEU A 1 261 ? 13.041 14.979 14.776 1.00 16.31 240 LEU A N 1
ATOM 1739 C CA . LEU A 1 261 ? 13.942 14.782 15.904 1.00 17.65 240 LEU A CA 1
ATOM 1740 C C . LEU A 1 261 ? 14.926 15.949 16.016 1.00 15.05 240 LEU A C 1
ATOM 1741 O O . LEU A 1 261 ? 15.074 16.559 17.079 1.00 15.01 240 LEU A O 1
ATOM 1746 N N . ASP A 1 262 ? 15.595 16.240 14.910 1.00 14.53 241 ASP A N 1
ATOM 1747 C CA . ASP A 1 262 ? 16.501 17.376 14.819 1.00 15.25 241 ASP A CA 1
ATOM 1748 C C . ASP A 1 262 ? 15.739 18.513 14.165 1.00 14.52 241 ASP A C 1
ATOM 1749 O O . ASP A 1 262 ? 15.461 18.468 12.973 1.00 16.87 241 ASP A O 1
ATOM 1754 N N . PRO A 1 263 ? 15.412 19.555 14.943 1.00 12.87 242 PRO A N 1
ATOM 1755 C CA . PRO A 1 263 ? 14.600 20.642 14.391 1.00 11.71 242 PRO A CA 1
ATOM 1756 C C . PRO A 1 263 ? 15.411 21.665 13.587 1.00 13.36 242 PRO A C 1
ATOM 1757 O O . PRO A 1 263 ? 14.930 22.762 13.338 1.00 15.03 242 PRO A O 1
ATOM 1761 N N . TYR A 1 264 ? 16.630 21.310 13.194 1.00 15.80 243 TYR A N 1
ATOM 1762 C CA . TYR A 1 264 ? 17.391 22.116 12.244 1.00 15.94 243 TYR A CA 1
ATOM 1763 C C . TYR A 1 264 ? 16.746 21.987 10.873 1.00 17.37 243 TYR A C 1
ATOM 1764 O O . TYR A 1 264 ? 16.529 20.881 10.369 1.00 19.37 243 TYR A O 1
ATOM 1773 N N . LEU A 1 265 ? 16.453 23.129 10.267 1.00 16.78 244 LEU A N 1
ATOM 1774 C CA A LEU A 1 265 ? 15.802 23.176 8.967 0.36 16.75 244 LEU A CA 1
ATOM 1775 C CA B LEU A 1 265 ? 15.803 23.171 8.966 0.64 15.04 244 LEU A CA 1
ATOM 1776 C C . LEU A 1 265 ? 16.450 24.328 8.216 1.00 16.43 244 LEU A C 1
ATOM 1777 O O . LEU A 1 265 ? 16.030 25.473 8.346 1.00 16.86 244 LEU A O 1
ATOM 1786 N N . PRO A 1 266 ? 17.482 24.023 7.421 1.00 14.63 245 PRO A N 1
ATOM 1787 C CA . PRO A 1 266 ? 18.445 25.059 7.026 1.00 14.98 245 PRO A CA 1
ATOM 1788 C C . PRO A 1 266 ? 18.149 25.955 5.826 1.00 16.64 245 PRO A C 1
ATOM 1789 O O . PRO A 1 266 ? 18.858 26.941 5.643 1.00 16.10 245 PRO A O 1
ATOM 1793 N N . ASP A 1 267 ? 17.137 25.649 5.030 1.00 14.74 246 ASP A N 1
ATOM 1794 C CA . ASP A 1 267 ? 16.926 26.430 3.822 1.00 15.14 246 ASP A CA 1
ATOM 1795 C C . ASP A 1 267 ? 15.453 26.480 3.448 1.00 16.42 246 ASP A C 1
ATOM 1796 O O . ASP A 1 267 ? 14.670 25.631 3.863 1.00 15.47 246 ASP A O 1
ATOM 1801 N N . LEU A 1 268 ? 15.072 27.493 2.679 1.00 13.42 247 LEU A N 1
ATOM 1802 C CA . LEU A 1 268 ? 13.677 27.677 2.333 1.00 12.96 247 LEU A CA 1
ATOM 1803 C C . LEU A 1 268 ? 13.536 28.628 1.158 1.00 14.99 247 LEU A C 1
ATOM 1804 O O . LEU A 1 268 ? 14.407 29.469 0.908 1.00 13.85 247 LEU A O 1
ATOM 1809 N N . LEU A 1 269 ? 12.418 28.491 0.463 1.00 13.92 248 LEU A N 1
ATOM 1810 C CA . LEU A 1 269 ? 11.982 29.458 -0.524 1.00 12.02 248 LEU A CA 1
ATOM 1811 C C . LEU A 1 269 ? 10.514 29.750 -0.250 1.00 11.28 248 LEU A C 1
ATOM 1812 O O . LEU A 1 269 ? 9.687 28.828 -0.191 1.00 13.12 248 LEU A O 1
ATOM 1817 N N . MET A 1 270 ? 10.197 31.025 -0.056 1.00 10.79 249 MET A N 1
ATOM 1818 C CA . MET A 1 270 ? 8.806 31.455 0.061 1.00 11.68 249 MET A CA 1
ATOM 1819 C C . MET A 1 270 ? 8.561 32.575 -0.927 1.00 14.21 249 MET A C 1
ATOM 1820 O O . MET A 1 270 ? 9.303 33.553 -0.961 1.00 15.52 249 MET A O 1
ATOM 1825 N N . CYS A 1 271 ? 7.526 32.426 -1.742 1.00 16.06 250 CYS A N 1
ATOM 1826 C CA . CYS A 1 271 ? 7.301 33.370 -2.832 1.00 15.79 250 CYS A CA 1
ATOM 1827 C C . CYS A 1 271 ? 5.921 33.211 -3.441 1.00 16.23 250 CYS A C 1
ATOM 1828 O O . CYS A 1 271 ? 5.208 32.257 -3.142 1.00 16.75 250 CYS A O 1
ATOM 1831 N N . ARG A 1 272 ? 5.556 34.148 -4.313 1.00 18.85 251 ARG A N 1
ATOM 1832 C CA . ARG A 1 272 ? 4.355 33.989 -5.128 1.00 24.77 251 ARG A CA 1
ATOM 1833 C C . ARG A 1 272 ? 4.479 32.708 -5.950 1.00 22.90 251 ARG A C 1
ATOM 1834 O O . ARG A 1 272 ? 5.577 32.347 -6.375 1.00 21.53 251 ARG A O 1
ATOM 1842 N N . ALA A 1 273 ? 3.362 32.019 -6.176 1.00 28.28 252 ALA A N 1
ATOM 1843 C CA . ALA A 1 273 ? 3.377 30.739 -6.889 1.00 28.78 252 ALA A CA 1
ATOM 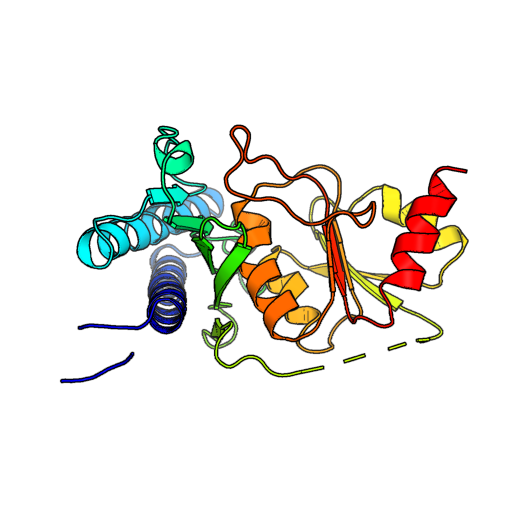1844 C C . ALA A 1 273 ? 4.050 30.811 -8.263 1.00 23.34 252 ALA A C 1
ATOM 1845 O O . ALA A 1 273 ? 4.820 29.930 -8.626 1.00 28.01 252 ALA A O 1
ATOM 1847 N N . GLU A 1 274 ? 3.772 31.876 -9.004 1.00 30.06 253 GLU A N 1
ATOM 1848 C CA . GLU A 1 274 ? 4.297 32.021 -10.359 1.00 38.38 253 GLU A CA 1
ATOM 1849 C C . GLU A 1 274 ? 5.814 32.193 -10.412 1.00 48.27 253 GLU A C 1
ATOM 1850 O O . GLU A 1 274 ? 6.448 31.866 -11.415 1.00 37.23 253 GLU A O 1
ATOM 1856 N N . VAL A 1 275 ? 6.402 32.702 -9.337 1.00 24.41 254 VAL A N 1
ATOM 1857 C CA A VAL A 1 275 ? 7.838 32.945 -9.236 0.51 22.40 254 VAL A CA 1
ATOM 1858 C CA B VAL A 1 275 ? 7.844 32.887 -9.377 0.49 21.80 254 VAL A CA 1
ATOM 1859 C C . VAL A 1 275 ? 8.593 31.668 -8.837 1.00 23.99 254 VAL A C 1
ATOM 1860 O O . VAL A 1 275 ? 9.788 31.515 -9.095 1.00 21.80 254 VAL A O 1
ATOM 1867 N N . ALA A 1 276 ? 7.883 30.755 -8.173 1.00 21.75 255 ALA A N 1
ATOM 1868 C CA . ALA A 1 276 ? 8.508 29.521 -7.690 1.00 19.80 255 ALA A CA 1
ATOM 1869 C C . ALA A 1 276 ? 9.264 28.705 -8.761 1.00 18.71 255 ALA A C 1
ATOM 1870 O O . ALA A 1 276 ? 10.415 28.329 -8.533 1.00 22.45 255 ALA A O 1
ATOM 1872 N N . PRO A 1 277 ? 8.634 28.432 -9.921 1.00 23.01 256 PRO A N 1
ATOM 1873 C CA . PRO A 1 277 ? 9.361 27.667 -10.942 1.00 22.56 256 PRO A CA 1
ATOM 1874 C C . PRO A 1 277 ? 10.646 28.354 -11.403 1.00 21.34 256 PRO A C 1
ATOM 1875 O O . PRO A 1 277 ? 11.655 27.682 -11.613 1.00 23.75 256 PRO A O 1
ATOM 1879 N N . ILE A 1 278 ? 10.599 29.675 -11.550 1.00 23.61 257 ILE A N 1
ATOM 1880 C CA . ILE A 1 278 ? 11.755 30.445 -11.987 1.00 24.28 257 ILE A CA 1
ATOM 1881 C C . ILE A 1 278 ? 12.918 30.297 -11.004 1.00 21.83 257 ILE A C 1
ATOM 1882 O O . ILE A 1 278 ? 14.050 30.005 -11.400 1.00 25.09 257 ILE A O 1
ATOM 1887 N N . LEU A 1 279 ? 12.635 30.486 -9.717 1.00 20.96 258 LEU A N 1
ATOM 1888 C CA . LEU A 1 279 ? 13.677 30.410 -8.695 1.00 18.62 258 LEU A CA 1
ATOM 1889 C C . LEU A 1 279 ? 14.145 28.984 -8.396 1.00 19.54 258 LEU A C 1
ATOM 1890 O O . LEU A 1 279 ? 15.346 28.747 -8.283 1.00 21.06 258 LEU A O 1
ATOM 1895 N N . LEU A 1 280 ? 13.208 28.046 -8.264 1.00 20.23 259 LEU A N 1
ATOM 1896 C CA . LEU A 1 280 ? 13.579 26.649 -8.040 1.00 19.69 259 LEU A CA 1
ATOM 1897 C C . LEU A 1 280 ? 14.401 26.121 -9.210 1.00 20.22 259 LEU A C 1
ATOM 1898 O O . LEU A 1 280 ? 15.331 25.336 -9.019 1.00 21.61 259 LEU A O 1
ATOM 1903 N N . GLY A 1 281 ? 14.052 26.560 -10.415 1.00 21.50 260 GLY A N 1
ATOM 1904 C CA . GLY A 1 281 ? 14.790 26.187 -11.610 1.00 23.59 260 GLY A CA 1
ATOM 1905 C C . GLY A 1 281 ? 16.210 26.712 -11.562 1.00 23.62 260 GLY A C 1
ATOM 1906 O O . GLY A 1 281 ? 17.155 25.979 -11.848 1.00 24.48 260 GLY A O 1
ATOM 1907 N N . ALA A 1 282 ? 16.372 27.977 -11.176 1.00 22.00 261 ALA A N 1
ATOM 1908 C CA . ALA A 1 282 ? 17.696 28.586 -11.160 1.00 21.65 261 ALA A CA 1
ATOM 1909 C C . ALA A 1 282 ? 18.574 27.950 -10.088 1.00 19.97 261 ALA A C 1
ATOM 1910 O O . ALA A 1 282 ? 19.770 27.742 -10.291 1.00 27.44 261 ALA A O 1
ATOM 1912 N N . ILE A 1 283 ? 17.966 27.644 -8.948 1.00 20.56 262 ILE A N 1
ATOM 1913 C CA . ILE A 1 283 ? 18.646 26.937 -7.875 1.00 23.21 262 ILE A CA 1
ATOM 1914 C C . ILE A 1 283 ? 19.138 25.570 -8.347 1.00 22.54 262 ILE A C 1
ATOM 1915 O O . ILE A 1 283 ? 20.286 25.191 -8.102 1.00 28.20 262 ILE A O 1
ATOM 1920 N N . ALA A 1 284 ? 18.273 24.846 -9.055 1.00 24.54 263 ALA A N 1
ATOM 1921 C CA . ALA A 1 284 ? 18.609 23.518 -9.554 1.00 27.27 263 ALA A CA 1
ATOM 1922 C C . ALA A 1 284 ? 19.721 23.588 -10.595 1.00 24.95 263 ALA A C 1
ATOM 1923 O O . ALA A 1 284 ? 20.605 22.729 -10.628 1.00 32.16 263 ALA A O 1
ATOM 1925 N N . ASP A 1 285 ? 19.671 24.621 -11.434 1.00 26.79 264 ASP A N 1
ATOM 1926 C CA . ASP A 1 285 ? 20.649 24.802 -12.506 1.00 32.15 264 ASP A CA 1
ATOM 1927 C C . ASP A 1 285 ? 22.007 25.236 -11.967 1.00 37.01 264 ASP A C 1
ATOM 1928 O O . ASP A 1 285 ? 23.018 25.139 -12.661 1.00 53.53 264 ASP A O 1
ATOM 1933 N N . ALA A 1 286 ? 22.024 25.718 -10.728 1.00 41.19 265 ALA A N 1
ATOM 1934 C CA . ALA A 1 286 ? 23.266 26.122 -10.080 1.00 45.10 265 ALA A CA 1
ATOM 1935 C C . ALA A 1 286 ? 24.103 24.903 -9.705 1.00 66.59 265 ALA A C 1
ATOM 1936 O O . ALA A 1 286 ? 25.278 25.027 -9.360 1.00 77.04 265 ALA A O 1
ATOM 1938 N N . TRP A 1 287 ? 23.488 23.725 -9.777 1.00 79.71 266 TRP A N 1
ATOM 1939 C CA . TRP A 1 287 ? 24.167 22.477 -9.452 1.00 54.66 266 TRP A CA 1
ATOM 1940 C C . TRP A 1 287 ? 24.612 21.760 -10.720 1.00 60.60 266 TRP A C 1
ATOM 1941 O O . TRP A 1 287 ? 25.083 20.624 -10.671 1.00 72.85 266 TRP A O 1
ATOM 1952 N N . ARG A 1 288 ? 24.453 22.431 -11.856 1.00 54.18 267 ARG A N 1
ATOM 1953 C CA . ARG A 1 288 ? 24.907 21.891 -13.131 1.00 62.10 267 ARG A CA 1
ATOM 1954 C C . ARG A 1 288 ? 26.376 22.223 -13.368 1.00 65.23 267 ARG A C 1
ATOM 1955 O O . ARG A 1 288 ? 27.181 21.339 -13.662 1.00 73.26 267 ARG A O 1
#

Radius of gyration: 17.68 Å; Cα contacts (8 Å, |Δi|>4): 581; chains: 1; bounding box: 48×41×46 Å

Organism: Mycobacterium tuberculosis (strain ATCC 25618 / H37Rv) (NCBI:txid83332)

B-factor: mean 21.51, std 15.44, range [7.41, 108.51]